Protein AF-0000000068387271 (afdb_homodimer)

Structure (mmCIF, N/CA/C/O backbone):
data_AF-0000000068387271-model_v1
#
loop_
_entity.id
_entity.type
_entity.pdbx_description
1 polymer 'DoxX family protein'
#
loop_
_atom_site.group_PDB
_atom_site.id
_atom_site.type_symbol
_atom_site.label_atom_id
_atom_site.label_alt_id
_atom_site.label_comp_id
_atom_site.label_asym_id
_atom_site.label_entity_id
_atom_site.label_seq_id
_atom_site.pdbx_PDB_ins_code
_atom_site.Cartn_x
_atom_site.Cartn_y
_atom_site.Cartn_z
_atom_site.occupancy
_atom_site.B_iso_or_equiv
_atom_site.auth_seq_id
_atom_site.auth_comp_id
_atom_site.auth_asym_id
_atom_site.auth_atom_id
_atom_site.pdbx_PDB_model_num
ATOM 1 N N . MET A 1 1 ? -33.594 8.258 11.758 1 43.66 1 MET A N 1
ATOM 2 C CA . MET A 1 1 ? -33 9.594 11.703 1 43.66 1 MET A CA 1
ATOM 3 C C . MET A 1 1 ? -31.891 9.742 12.734 1 43.66 1 MET A C 1
ATOM 5 O O . MET A 1 1 ? -32.156 9.711 13.938 1 43.66 1 MET A O 1
ATOM 9 N N . THR A 1 2 ? -30.719 9.156 12.422 1 53.44 2 THR A N 1
ATOM 10 C CA . THR A 1 2 ? -29.641 9.266 13.391 1 53.44 2 THR A CA 1
ATOM 11 C C . THR A 1 2 ? -29.469 10.703 13.859 1 53.44 2 THR A C 1
ATOM 13 O O . THR A 1 2 ? -29.562 11.641 13.062 1 53.44 2 THR A O 1
ATOM 16 N N . ASP A 1 3 ? -29.734 10.977 15.016 1 61.28 3 ASP A N 1
ATOM 17 C CA . ASP A 1 3 ? -29.609 12.258 15.695 1 61.28 3 ASP A CA 1
ATOM 18 C C . ASP A 1 3 ? -28.312 12.961 15.289 1 61.28 3 ASP A C 1
ATOM 20 O O . ASP A 1 3 ? -27.234 12.359 15.344 1 61.28 3 ASP A O 1
ATOM 24 N N . PRO A 1 4 ? -28.391 14.016 14.445 1 67.69 4 PRO A N 1
ATOM 25 C CA . PRO A 1 4 ? -27.219 14.781 14.039 1 67.69 4 PRO A CA 1
ATOM 26 C C . PRO A 1 4 ? -26.156 14.875 15.141 1 67.69 4 PRO A C 1
ATOM 28 O O . PRO A 1 4 ? -24.953 14.883 14.852 1 67.69 4 PRO A O 1
ATOM 31 N N . SER A 1 5 ? -26.656 14.883 16.375 1 75.19 5 SER A N 1
ATOM 32 C CA . SER A 1 5 ? -25.75 14.953 17.516 1 75.19 5 SER A CA 1
ATOM 33 C C . SER A 1 5 ? -24.906 13.688 17.625 1 75.19 5 SER A C 1
ATOM 35 O O . SER A 1 5 ? -23.734 13.758 17.984 1 75.19 5 SER A O 1
ATOM 37 N N . SER A 1 6 ? -25.547 12.648 17.281 1 76.88 6 SER A N 1
ATOM 38 C CA . SER A 1 6 ? -24.844 11.375 17.375 1 76.88 6 SER A CA 1
ATOM 39 C C . SER A 1 6 ? -23.75 11.273 16.328 1 76.88 6 SER A C 1
ATOM 41 O O . SER A 1 6 ? -22.672 10.734 16.594 1 76.88 6 SER A O 1
ATOM 43 N N . THR A 1 7 ? -24 11.844 15.164 1 73.88 7 THR A N 1
ATOM 44 C CA . THR A 1 7 ? -23.031 11.797 14.078 1 73.88 7 THR A CA 1
ATOM 45 C C . THR A 1 7 ? -21.812 12.656 14.414 1 73.88 7 THR A C 1
ATOM 47 O O . THR A 1 7 ? -20.672 12.273 14.133 1 73.88 7 THR A O 1
ATOM 50 N N . LEU A 1 8 ? -22.125 13.734 14.992 1 77.12 8 LEU A N 1
ATOM 51 C CA . LEU A 1 8 ? -21.047 14.633 15.383 1 77.12 8 LEU A CA 1
ATOM 52 C C . LEU A 1 8 ? -20.188 14.008 16.469 1 77.12 8 LEU A C 1
ATOM 54 O O . LEU A 1 8 ? -18.953 14.156 16.453 1 77.12 8 LEU A O 1
ATOM 58 N N . ARG A 1 9 ? -20.906 13.367 17.359 1 82.25 9 ARG A N 1
ATOM 59 C CA . ARG A 1 9 ? -20.156 12.703 18.438 1 82.25 9 ARG A CA 1
ATOM 60 C C . ARG A 1 9 ? -19.312 11.562 17.891 1 82.25 9 ARG A C 1
ATOM 62 O O . ARG A 1 9 ? -18.188 11.352 18.344 1 82.25 9 ARG A O 1
ATOM 69 N N . LEU A 1 10 ? -19.859 10.875 16.953 1 81.31 10 LEU A N 1
ATOM 70 C CA . LEU A 1 10 ? -19.141 9.766 16.344 1 81.31 10 LEU A CA 1
ATOM 71 C C . LEU A 1 10 ? -17.906 10.273 15.586 1 81.31 10 LEU A C 1
ATOM 73 O O . LEU A 1 10 ? -16.828 9.695 15.695 1 81.31 10 LEU A O 1
ATOM 77 N N . ARG A 1 11 ? -18.125 11.273 14.867 1 82.38 11 ARG A N 1
ATOM 78 C CA . ARG A 1 11 ? -17.016 11.867 14.133 1 82.38 11 ARG A CA 1
ATOM 79 C C . ARG A 1 11 ? -15.922 12.328 15.086 1 82.38 11 ARG A C 1
ATOM 81 O O . ARG A 1 11 ? -14.734 12.141 14.82 1 82.38 11 ARG A O 1
ATOM 88 N N . GLY A 1 12 ? -16.297 12.859 16.156 1 86.38 12 GLY A N 1
ATOM 89 C CA . GLY A 1 12 ? -15.344 13.312 17.156 1 86.38 12 GLY A CA 1
ATOM 90 C C . GLY A 1 12 ? -14.531 12.18 17.766 1 86.38 12 GLY A C 1
ATOM 91 O O . GLY A 1 12 ? -13.312 12.289 17.906 1 86.38 12 GLY A O 1
ATOM 92 N N . LEU A 1 13 ? -15.25 11.203 18.094 1 86.81 13 LEU A N 1
ATOM 93 C CA . LEU A 1 13 ? -14.586 10.039 18.672 1 86.81 13 LEU A CA 1
ATOM 94 C C . LEU A 1 13 ? -13.625 9.406 17.672 1 86.81 13 LEU A C 1
ATOM 96 O O . LEU A 1 13 ? -12.508 9.039 18.031 1 86.81 13 LEU A O 1
ATOM 100 N N . LEU A 1 14 ? -14.047 9.359 16.453 1 87.81 14 LEU A N 1
ATOM 101 C CA . LEU A 1 14 ? -13.203 8.766 15.422 1 87.81 14 LEU A CA 1
ATOM 102 C C . LEU A 1 14 ? -11.984 9.633 15.148 1 87.81 14 LEU A C 1
ATOM 104 O O . LEU A 1 14 ? -10.883 9.125 14.945 1 87.81 14 LEU A O 1
ATOM 108 N N . ALA A 1 15 ? -12.203 10.844 15.25 1 88.31 15 ALA A N 1
ATOM 109 C CA . ALA A 1 15 ? -11.094 11.773 15.047 1 88.31 15 ALA A CA 1
ATOM 110 C C . ALA A 1 15 ? -10.031 11.594 16.125 1 88.31 15 ALA A C 1
ATOM 112 O O . ALA A 1 15 ? -8.828 11.594 15.836 1 88.31 15 ALA A O 1
ATOM 113 N N . GLU A 1 16 ? -10.5 11.383 17.297 1 91.06 16 GLU A N 1
ATOM 114 C CA . GLU A 1 16 ? -9.586 11.203 18.422 1 91.06 16 GLU A CA 1
ATOM 115 C C . GLU A 1 16 ? -8.797 9.906 18.281 1 91.06 16 GLU A C 1
ATOM 117 O O . GLU A 1 16 ? -7.59 9.875 18.562 1 91.06 16 GLU A O 1
ATOM 122 N N . ILE A 1 17 ? -9.477 8.969 17.859 1 92.62 17 ILE A N 1
ATOM 123 C CA . ILE A 1 17 ? -8.852 7.652 17.75 1 92.62 17 ILE A CA 1
ATOM 124 C C . ILE A 1 17 ? -7.836 7.652 16.609 1 92.62 17 ILE A C 1
ATOM 126 O O . ILE A 1 17 ? -6.695 7.219 16.781 1 92.62 17 ILE A O 1
ATOM 130 N N . VAL A 1 18 ? -8.211 8.188 15.469 1 91.81 18 VAL A N 1
ATOM 131 C CA . VAL A 1 18 ? -7.363 8.109 14.289 1 91.81 18 VAL A CA 1
ATOM 132 C C . VAL A 1 18 ? -6.191 9.078 14.43 1 91.81 18 VAL A C 1
ATOM 134 O O . VAL A 1 18 ? -5.113 8.844 13.875 1 91.81 18 VAL A O 1
ATOM 137 N N . ALA A 1 19 ? -6.375 10.031 15.258 1 88.94 19 ALA A N 1
ATOM 138 C CA . ALA A 1 19 ? -5.336 11.039 15.406 1 88.94 19 ALA A CA 1
ATOM 139 C C . ALA A 1 19 ? -4.398 10.703 16.562 1 88.94 19 ALA A C 1
ATOM 141 O O . ALA A 1 19 ? -3.414 11.406 16.797 1 88.94 19 ALA A O 1
ATOM 142 N N . ALA A 1 20 ? -4.715 9.648 17.266 1 94 20 ALA A N 1
ATOM 143 C CA . ALA A 1 20 ? -3.895 9.258 18.406 1 94 20 ALA A CA 1
ATOM 144 C C . ALA A 1 20 ? -2.477 8.906 17.953 1 94 20 ALA A C 1
ATOM 146 O O . ALA A 1 20 ? -2.281 8.305 16.906 1 94 20 ALA A O 1
ATOM 147 N N . PRO A 1 21 ? -1.502 9.266 18.781 1 93.19 21 PRO A N 1
ATOM 148 C CA . PRO A 1 21 ? -0.11 8.953 18.453 1 93.19 21 PRO A CA 1
ATOM 149 C C . PRO A 1 21 ? 0.124 7.461 18.25 1 93.19 21 PRO A C 1
ATOM 151 O O . PRO A 1 21 ? 0.924 7.07 17.391 1 93.19 21 PRO A O 1
ATOM 154 N N . LEU A 1 22 ? -0.505 6.672 19.016 1 95.75 22 LEU A N 1
ATOM 155 C CA . LEU A 1 22 ? -0.365 5.227 18.859 1 95.75 22 LEU A CA 1
ATOM 156 C C . LEU A 1 22 ? -0.887 4.773 17.5 1 95.75 22 LEU A C 1
ATOM 158 O O . LEU A 1 22 ? -0.315 3.875 16.875 1 95.75 22 LEU A O 1
ATOM 162 N N . THR A 1 23 ? -1.981 5.379 17.062 1 96.69 23 THR A N 1
ATOM 163 C CA . THR A 1 23 ? -2.539 5.027 15.766 1 96.69 23 THR A CA 1
ATOM 164 C C . THR A 1 23 ? -1.563 5.383 14.648 1 96.69 23 THR A C 1
ATOM 166 O O . THR A 1 23 ? -1.386 4.605 13.703 1 96.69 23 THR A O 1
ATOM 169 N N . ARG A 1 24 ? -0.983 6.484 14.789 1 95.56 24 ARG A N 1
ATOM 170 C CA . ARG A 1 24 ? -0.002 6.902 13.797 1 95.56 24 ARG A CA 1
ATOM 171 C C . ARG A 1 24 ? 1.164 5.922 13.727 1 95.56 24 ARG A C 1
ATOM 173 O O . ARG A 1 24 ? 1.584 5.52 12.641 1 95.56 24 ARG A O 1
ATOM 180 N N . THR A 1 25 ? 1.664 5.535 14.883 1 97.19 25 THR A N 1
ATOM 181 C CA . THR A 1 25 ? 2.789 4.609 14.953 1 97.19 25 THR A CA 1
ATOM 182 C C . THR A 1 25 ? 2.41 3.256 14.352 1 97.19 25 THR A C 1
ATOM 184 O O . THR A 1 25 ? 3.18 2.674 13.586 1 97.19 25 THR A O 1
ATOM 187 N N . VAL A 1 26 ? 1.264 2.824 14.68 1 98.44 26 VAL A N 1
ATOM 188 C CA . VAL A 1 26 ? 0.794 1.536 14.18 1 98.44 26 VAL A CA 1
ATOM 189 C C . VAL A 1 26 ? 0.598 1.608 12.672 1 98.44 26 VAL A C 1
ATOM 191 O O . VAL A 1 26 ? 0.938 0.667 11.945 1 98.44 26 VAL A O 1
ATOM 194 N N . ALA A 1 27 ? 0.047 2.723 12.211 1 98.62 27 ALA A N 1
ATOM 195 C CA . ALA A 1 27 ? -0.171 2.9 10.781 1 98.62 27 ALA A CA 1
ATOM 196 C C . ALA A 1 27 ? 1.154 2.932 10.023 1 98.62 27 ALA A C 1
ATOM 198 O O . ALA A 1 27 ? 1.271 2.357 8.938 1 98.62 27 ALA A O 1
ATOM 199 N N . LEU A 1 28 ? 2.145 3.543 10.57 1 98.69 28 LEU A N 1
ATOM 200 C CA . LEU A 1 28 ? 3.461 3.6 9.938 1 98.69 28 LEU A CA 1
ATOM 201 C C . LEU A 1 28 ? 4.121 2.225 9.938 1 98.69 28 LEU A C 1
ATOM 203 O O . LEU A 1 28 ? 4.77 1.845 8.961 1 98.69 28 LEU A O 1
ATOM 207 N N . LEU A 1 29 ? 3.975 1.502 11.031 1 98.81 29 LEU A N 1
ATOM 208 C CA . LEU A 1 29 ? 4.5 0.142 11.086 1 98.81 29 LEU A CA 1
ATOM 209 C C . LEU A 1 29 ? 3.82 -0.746 10.047 1 98.81 29 LEU A C 1
ATOM 211 O O . LEU A 1 29 ? 4.477 -1.559 9.398 1 98.81 29 LEU A O 1
ATOM 215 N N . ALA A 1 30 ? 2.521 -0.599 9.992 1 98.81 30 ALA A N 1
ATOM 216 C CA . ALA A 1 30 ? 1.785 -1.341 8.977 1 98.81 30 ALA A CA 1
ATOM 217 C C . ALA A 1 30 ? 2.289 -0.999 7.574 1 98.81 30 ALA A C 1
ATOM 219 O O . ALA A 1 30 ? 2.555 -1.894 6.77 1 98.81 30 ALA A O 1
ATOM 220 N N . LEU A 1 31 ? 2.449 0.281 7.281 1 98.81 31 LEU A N 1
ATOM 221 C CA . LEU A 1 31 ? 2.902 0.746 5.977 1 98.81 31 LEU A CA 1
ATOM 222 C C . LEU A 1 31 ? 4.262 0.147 5.629 1 98.81 31 LEU A C 1
ATOM 224 O O . LEU A 1 31 ? 4.512 -0.207 4.473 1 98.81 31 LEU A O 1
ATOM 228 N N . CYS A 1 32 ? 5.133 -0.045 6.645 1 98.88 32 CYS A N 1
ATOM 229 C CA . CYS A 1 32 ? 6.492 -0.521 6.422 1 98.88 32 CYS A CA 1
ATOM 230 C C . CYS A 1 32 ? 6.57 -2.037 6.562 1 98.88 32 CYS A C 1
ATOM 232 O O . CYS A 1 32 ? 7.629 -2.631 6.352 1 98.88 32 CYS A O 1
ATOM 234 N N . SER A 1 33 ? 5.512 -2.676 6.941 1 98.75 33 SER A N 1
ATOM 235 C CA . SER A 1 33 ? 5.547 -4.086 7.312 1 98.75 33 SER A CA 1
ATOM 236 C C . SER A 1 33 ? 6.074 -4.945 6.172 1 98.75 33 SER A C 1
ATOM 238 O O . SER A 1 33 ? 6.848 -5.879 6.395 1 98.75 33 SER A O 1
ATOM 240 N N . ALA A 1 34 ? 5.691 -4.641 4.918 1 98.25 34 ALA A N 1
ATOM 241 C CA . ALA A 1 34 ? 6.176 -5.41 3.775 1 98.25 34 ALA A CA 1
ATOM 242 C C . ALA A 1 34 ? 7.68 -5.23 3.592 1 98.25 34 ALA A C 1
ATOM 244 O O . ALA A 1 34 ? 8.367 -6.141 3.127 1 98.25 34 ALA A O 1
ATOM 245 N N . TYR A 1 35 ? 8.172 -4.086 3.98 1 98.81 35 TYR A N 1
ATOM 246 C CA . TYR A 1 35 ? 9.578 -3.742 3.793 1 98.81 35 TYR A CA 1
ATOM 247 C C . TYR A 1 35 ? 10.414 -4.199 4.984 1 98.81 35 TYR A C 1
ATOM 249 O O . TYR A 1 35 ? 11.625 -3.965 5.027 1 98.81 35 TYR A O 1
ATOM 257 N N . ILE A 1 36 ? 9.781 -4.711 5.938 1 98.62 36 ILE A N 1
ATOM 258 C CA . ILE A 1 36 ? 10.445 -5.355 7.062 1 98.62 36 ILE A CA 1
ATOM 259 C C . ILE A 1 36 ? 10.367 -6.875 6.906 1 98.62 36 ILE A C 1
ATOM 261 O O . ILE A 1 36 ? 11.391 -7.562 6.957 1 98.62 36 ILE A O 1
ATOM 265 N N . GLN A 1 37 ? 9.188 -7.414 6.633 1 97.56 37 GLN A N 1
ATOM 266 C CA . GLN A 1 37 ? 8.977 -8.844 6.445 1 97.56 37 GLN A CA 1
ATOM 267 C C . GLN A 1 37 ? 9.758 -9.359 5.242 1 97.56 37 GLN A C 1
ATOM 269 O O . GLN A 1 37 ? 10.344 -10.445 5.293 1 97.56 37 GLN A O 1
ATOM 274 N N . GLY A 1 38 ? 9.797 -8.625 4.082 1 96.19 38 GLY A N 1
ATOM 275 C CA . GLY A 1 38 ? 10.5 -9.039 2.879 1 96.19 38 GLY A CA 1
ATOM 276 C C . GLY A 1 38 ? 11.977 -9.312 3.113 1 96.19 38 GLY A C 1
ATOM 277 O O . GLY A 1 38 ? 12.445 -10.43 2.881 1 96.19 38 GLY A O 1
ATOM 278 N N . PRO A 1 39 ? 12.625 -8.297 3.582 1 97.38 39 PRO A N 1
ATOM 279 C CA . PRO A 1 39 ? 14.047 -8.516 3.844 1 97.38 39 PRO A CA 1
ATOM 280 C C . PRO A 1 39 ? 14.297 -9.586 4.902 1 97.38 39 PRO A C 1
ATOM 282 O O . PRO A 1 39 ? 15.297 -10.297 4.844 1 97.38 39 PRO A O 1
ATOM 285 N N . LEU A 1 40 ? 13.484 -9.742 5.918 1 96.62 40 LEU A N 1
ATOM 286 C CA . LEU A 1 40 ? 13.648 -10.812 6.895 1 96.62 40 LEU A CA 1
ATOM 287 C C . LEU A 1 40 ? 13.531 -12.18 6.223 1 96.62 40 LEU A C 1
ATOM 289 O O . LEU A 1 40 ? 14.328 -13.078 6.5 1 96.62 40 LEU A O 1
ATOM 293 N N . THR A 1 41 ? 12.578 -12.344 5.371 1 95.56 41 THR A N 1
ATOM 294 C CA . THR A 1 41 ? 12.422 -13.578 4.621 1 95.56 41 THR A CA 1
ATOM 295 C C . THR A 1 41 ? 13.648 -13.852 3.76 1 95.56 41 THR A C 1
ATOM 297 O O . THR A 1 41 ? 14.094 -15 3.639 1 95.56 41 THR A O 1
ATOM 300 N N . LYS A 1 42 ? 14.18 -12.797 3.168 1 95.31 42 LYS A N 1
ATOM 301 C CA . LYS A 1 42 ? 15.367 -12.945 2.334 1 95.31 42 LYS A CA 1
ATOM 302 C C . LYS A 1 42 ? 16.578 -13.375 3.166 1 95.31 42 LYS A C 1
ATOM 304 O O . LYS A 1 42 ? 17.438 -14.109 2.684 1 95.31 42 LYS A O 1
ATOM 309 N N . ILE A 1 43 ? 16.641 -12.828 4.344 1 96.62 43 ILE A N 1
ATOM 310 C CA . ILE A 1 43 ? 17.734 -13.18 5.234 1 96.62 43 ILE A CA 1
ATOM 311 C C . ILE A 1 43 ? 17.641 -14.656 5.621 1 96.62 43 ILE A C 1
ATOM 313 O O . ILE A 1 43 ? 18.641 -15.375 5.598 1 96.62 43 ILE A O 1
ATOM 317 N N . PHE A 1 44 ? 16.453 -15.164 5.852 1 95.75 44 PHE A N 1
ATOM 318 C CA . PHE A 1 44 ? 16.25 -16.531 6.301 1 95.75 44 PHE A CA 1
ATOM 319 C C . PHE A 1 44 ? 16.312 -17.5 5.125 1 95.75 44 PHE A C 1
ATOM 321 O O . PHE A 1 44 ? 16.516 -18.703 5.312 1 95.75 44 PHE A O 1
ATOM 328 N N . ASP A 1 45 ? 16.141 -17.047 3.971 1 95.38 45 ASP A N 1
ATOM 329 C CA . ASP A 1 45 ? 16.281 -17.812 2.736 1 95.38 45 ASP A CA 1
ATOM 330 C C . ASP A 1 45 ? 17.109 -17.062 1.703 1 95.38 45 ASP A C 1
ATOM 332 O O . ASP A 1 45 ? 16.609 -16.703 0.633 1 95.38 45 ASP A O 1
ATOM 336 N N . PHE A 1 46 ? 18.391 -17.016 2.045 1 96.94 46 PHE A N 1
ATOM 337 C CA . PHE A 1 46 ? 19.281 -16.219 1.209 1 96.94 46 PHE A CA 1
ATOM 338 C C . PHE A 1 46 ? 19.438 -16.844 -0.17 1 96.94 46 PHE A C 1
ATOM 340 O O . PHE A 1 46 ? 19.516 -16.125 -1.177 1 96.94 46 PHE A O 1
ATOM 347 N N . PRO A 1 47 ? 19.469 -18.219 -0.318 1 96.5 47 PRO A N 1
ATOM 348 C CA . PRO A 1 47 ? 19.484 -18.812 -1.656 1 96.5 47 PRO A CA 1
ATOM 349 C C . PRO A 1 47 ? 18.266 -18.438 -2.49 1 96.5 47 PRO A C 1
ATOM 351 O O . PRO A 1 47 ? 18.375 -18.219 -3.699 1 96.5 47 PRO A O 1
ATOM 354 N N . GLY A 1 48 ? 17.125 -18.391 -1.85 1 94.69 48 GLY A N 1
ATOM 355 C CA . GLY A 1 48 ? 15.93 -17.938 -2.541 1 94.69 48 GLY A CA 1
ATOM 356 C C . GLY A 1 48 ? 16.031 -16.5 -3.018 1 94.69 48 GLY A C 1
ATOM 357 O O . GLY A 1 48 ? 15.57 -16.156 -4.109 1 94.69 48 GLY A O 1
ATOM 358 N N . ALA A 1 49 ? 16.656 -15.688 -2.139 1 95.38 49 ALA A N 1
ATOM 359 C CA . ALA A 1 49 ? 16.891 -14.297 -2.518 1 95.38 49 ALA A CA 1
ATOM 360 C C . ALA A 1 49 ? 17.797 -14.195 -3.734 1 95.38 49 ALA A C 1
ATOM 362 O O . ALA A 1 49 ? 17.547 -13.414 -4.648 1 95.38 49 ALA A O 1
ATOM 363 N N . ILE A 1 50 ? 18.797 -14.984 -3.736 1 96.81 50 ILE A N 1
ATOM 364 C CA . ILE A 1 50 ? 19.734 -15.016 -4.855 1 96.81 50 ILE A CA 1
ATOM 365 C C . ILE A 1 50 ? 19.016 -15.445 -6.125 1 96.81 50 ILE A C 1
ATOM 367 O O . ILE A 1 50 ? 19.203 -14.852 -7.188 1 96.81 50 ILE A O 1
ATOM 371 N N . ALA A 1 51 ? 18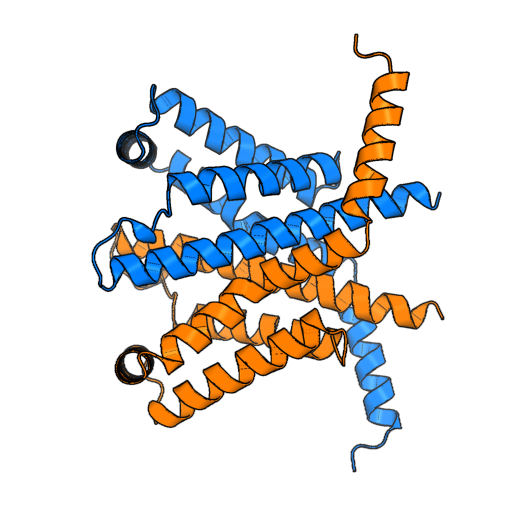.25 -16.469 -6.027 1 95.25 51 ALA A N 1
ATOM 372 C CA . ALA A 1 51 ? 17.5 -16.984 -7.164 1 95.25 51 ALA A CA 1
ATOM 373 C C . ALA A 1 51 ? 16.562 -15.906 -7.727 1 95.25 51 ALA A C 1
ATOM 375 O O . ALA A 1 51 ? 16.422 -15.781 -8.945 1 95.25 51 ALA A O 1
ATOM 376 N N . GLU A 1 52 ? 15.992 -15.219 -6.816 1 92.56 52 GLU A N 1
ATOM 377 C CA . GLU A 1 52 ? 15.102 -14.141 -7.23 1 92.56 52 GLU A CA 1
ATOM 378 C C . GLU A 1 52 ? 15.859 -13.055 -7.992 1 92.56 52 GLU A C 1
ATOM 380 O O . GLU A 1 52 ? 15.398 -12.578 -9.031 1 92.56 52 GLU A O 1
ATOM 385 N N . MET A 1 53 ? 17 -12.633 -7.52 1 96.31 53 MET A N 1
ATOM 386 C CA . MET A 1 53 ? 17.812 -11.633 -8.195 1 96.31 53 MET A CA 1
ATOM 387 C C . MET A 1 53 ? 18.234 -12.117 -9.586 1 96.31 53 MET A C 1
ATOM 389 O O . MET A 1 53 ? 18.172 -11.359 -10.555 1 96.31 53 MET A O 1
ATOM 393 N N . ASN A 1 54 ? 18.562 -13.375 -9.609 1 96.12 54 ASN A N 1
ATOM 394 C CA . ASN A 1 54 ? 18.938 -13.969 -10.891 1 96.12 54 ASN A CA 1
ATOM 395 C C . ASN A 1 54 ? 17.766 -13.969 -11.867 1 96.12 54 ASN A C 1
ATOM 397 O O . ASN A 1 54 ? 17.938 -13.703 -13.055 1 96.12 54 ASN A O 1
ATOM 401 N N . HIS A 1 55 ? 16.703 -14.258 -11.312 1 92.38 55 HIS A N 1
ATOM 402 C CA . HIS A 1 55 ? 15.492 -14.312 -12.117 1 92.38 55 HIS A CA 1
ATOM 403 C C . HIS A 1 55 ? 15.227 -12.984 -12.805 1 92.38 55 HIS A C 1
ATOM 405 O O . HIS A 1 55 ? 14.781 -12.945 -13.961 1 92.38 55 HIS A O 1
ATOM 411 N N . PHE A 1 56 ? 15.508 -11.852 -12.133 1 93.19 56 PHE A N 1
ATOM 412 C CA . PHE A 1 56 ? 15.242 -10.523 -12.664 1 93.19 56 PHE A CA 1
ATOM 413 C C . PHE A 1 56 ? 16.453 -9.992 -13.43 1 93.19 56 PHE A C 1
ATOM 415 O O . PHE A 1 56 ? 16.453 -8.836 -13.859 1 93.19 56 PHE A O 1
ATOM 422 N N . GLY A 1 57 ? 17.547 -10.688 -13.461 1 94.19 57 GLY A N 1
ATOM 423 C CA . GLY A 1 57 ? 18.719 -10.32 -14.234 1 94.19 57 GLY A CA 1
ATOM 424 C C . GLY A 1 57 ? 19.625 -9.352 -13.508 1 94.19 57 GLY A C 1
ATOM 425 O O . GLY A 1 57 ? 20.422 -8.641 -14.133 1 94.19 57 GLY A O 1
ATOM 426 N N . LEU A 1 58 ? 19.453 -9.297 -12.234 1 95 58 LEU A N 1
ATOM 427 C CA . LEU A 1 58 ? 20.297 -8.406 -11.438 1 95 58 LEU A CA 1
ATOM 428 C C . LEU A 1 58 ? 21.594 -9.102 -11.039 1 95 58 LEU A C 1
ATOM 430 O O . LEU A 1 58 ? 21.578 -10.086 -10.297 1 95 58 LEU A O 1
ATOM 434 N N . GLN A 1 59 ? 22.734 -8.562 -11.555 1 95.5 59 GLN A N 1
ATOM 435 C CA . GLN A 1 59 ? 24.031 -9.172 -11.289 1 95.5 59 GLN A CA 1
ATOM 436 C C . GLN A 1 59 ? 25.031 -8.133 -10.797 1 95.5 59 GLN A C 1
ATOM 438 O O . GLN A 1 59 ? 25.047 -7.004 -11.289 1 95.5 59 GLN A O 1
ATOM 443 N N . PRO A 1 60 ? 25.875 -8.586 -9.781 1 97.12 60 PRO A N 1
ATOM 444 C CA . PRO A 1 60 ? 25.938 -9.867 -9.078 1 97.12 60 PRO A CA 1
ATOM 445 C C . PRO A 1 60 ? 24.781 -10.055 -8.094 1 97.12 60 PRO A C 1
ATOM 447 O O . PRO A 1 60 ? 24.484 -9.156 -7.309 1 97.12 60 PRO A O 1
ATOM 450 N N . ALA A 1 61 ? 24.188 -11.156 -8.078 1 97.69 61 ALA A N 1
ATOM 451 C CA . ALA A 1 61 ? 22.938 -11.43 -7.379 1 97.69 61 ALA A CA 1
ATOM 452 C C . ALA A 1 61 ? 23.078 -11.211 -5.875 1 97.69 61 ALA A C 1
ATOM 454 O O . ALA A 1 61 ? 22.234 -10.578 -5.246 1 97.69 61 ALA A O 1
ATOM 455 N N . ALA A 1 62 ? 24.109 -11.664 -5.301 1 97.25 62 ALA A N 1
ATOM 456 C CA . ALA A 1 62 ? 24.312 -11.562 -3.857 1 97.25 62 ALA A CA 1
ATOM 457 C C . ALA A 1 62 ? 24.438 -10.102 -3.422 1 97.25 62 ALA A C 1
ATOM 459 O O . ALA A 1 62 ? 23.922 -9.719 -2.375 1 97.25 62 ALA A O 1
ATOM 460 N N . ALA A 1 63 ? 25.094 -9.359 -4.207 1 97.88 63 ALA A N 1
ATOM 461 C CA . ALA A 1 63 ? 25.281 -7.945 -3.879 1 97.88 63 ALA A CA 1
ATOM 462 C C . ALA A 1 63 ? 23.953 -7.195 -3.896 1 97.88 63 ALA A C 1
ATOM 464 O O . ALA A 1 63 ? 23.688 -6.375 -3.014 1 97.88 63 ALA A O 1
ATOM 465 N N . PHE A 1 64 ? 23.203 -7.457 -4.875 1 97.75 64 PHE A N 1
ATOM 466 C CA . PHE A 1 64 ? 21.906 -6.793 -4.969 1 97.75 64 PHE A CA 1
ATOM 467 C C . PHE A 1 64 ? 20.984 -7.23 -3.834 1 97.75 64 PHE A C 1
ATOM 469 O O . PHE A 1 64 ? 20.25 -6.418 -3.277 1 97.75 64 PHE A O 1
ATOM 476 N N . ALA A 1 65 ? 21 -8.492 -3.566 1 97.75 65 ALA A N 1
ATOM 477 C CA . ALA A 1 65 ? 20.172 -8.992 -2.469 1 97.75 65 ALA A CA 1
ATOM 478 C C . ALA A 1 65 ? 20.531 -8.305 -1.154 1 97.75 65 ALA A C 1
ATOM 480 O O . ALA A 1 65 ? 19.641 -7.852 -0.422 1 97.75 65 ALA A O 1
ATOM 481 N N . VAL A 1 66 ? 21.766 -8.203 -0.903 1 98.25 66 VAL A N 1
ATOM 482 C CA . VAL A 1 66 ? 22.234 -7.582 0.333 1 98.25 66 VAL A CA 1
ATOM 483 C C . VAL A 1 66 ? 21.859 -6.102 0.343 1 98.25 66 VAL A C 1
ATOM 485 O O . VAL A 1 66 ? 21.422 -5.574 1.368 1 98.25 66 VAL A O 1
ATOM 488 N N . PHE A 1 67 ? 22.062 -5.469 -0.769 1 98.12 67 PHE A N 1
ATOM 489 C CA . PHE A 1 67 ? 21.688 -4.059 -0.873 1 98.12 67 PHE A CA 1
ATOM 490 C C . PHE A 1 67 ? 20.219 -3.855 -0.554 1 98.12 67 PHE A C 1
ATOM 492 O O . PHE A 1 67 ? 19.859 -2.984 0.244 1 98.12 67 PHE A O 1
ATOM 499 N N . VAL A 1 68 ? 19.344 -4.637 -1.161 1 98.12 68 VAL A N 1
ATOM 500 C CA . VAL A 1 68 ? 17.891 -4.504 -0.983 1 98.12 68 VAL A CA 1
ATOM 501 C C . VAL A 1 68 ? 17.531 -4.719 0.484 1 98.12 68 VAL A C 1
ATOM 503 O O . VAL A 1 68 ? 16.75 -3.953 1.055 1 98.12 68 VAL A O 1
ATOM 506 N N . ILE A 1 69 ? 18.109 -5.719 1.078 1 98.56 69 ILE A N 1
ATOM 507 C CA . ILE A 1 69 ? 17.844 -6.051 2.475 1 98.56 69 ILE A CA 1
ATOM 508 C C . ILE A 1 69 ? 18.188 -4.859 3.363 1 98.56 69 ILE A C 1
ATOM 510 O O . ILE A 1 69 ? 17.359 -4.383 4.137 1 98.56 69 ILE A O 1
ATOM 514 N N . ILE A 1 70 ? 19.406 -4.332 3.221 1 98.69 70 ILE A N 1
ATOM 515 C CA . ILE A 1 70 ? 19.891 -3.236 4.059 1 98.69 70 ILE A CA 1
ATOM 516 C C . ILE A 1 70 ? 19.078 -1.979 3.787 1 98.69 70 ILE A C 1
ATOM 518 O O . ILE A 1 70 ? 18.688 -1.272 4.719 1 98.69 70 ILE A O 1
ATOM 522 N N . PHE A 1 71 ? 18.859 -1.732 2.541 1 98.69 71 PHE A N 1
ATOM 523 C CA . PHE A 1 71 ? 18.141 -0.53 2.135 1 98.69 71 PHE A CA 1
ATOM 524 C C . PHE A 1 71 ? 16.734 -0.509 2.73 1 98.69 71 PHE A C 1
ATOM 526 O O . PHE A 1 71 ? 16.328 0.484 3.338 1 98.69 71 PHE A O 1
ATOM 533 N N . GLU A 1 72 ? 16.016 -1.627 2.559 1 98.81 72 GLU A N 1
ATOM 534 C CA . GLU A 1 72 ? 14.625 -1.686 3.016 1 98.81 72 GLU A CA 1
ATOM 535 C C . GLU A 1 72 ? 14.539 -1.593 4.535 1 98.81 72 GLU A C 1
ATOM 537 O O . GLU A 1 72 ? 13.703 -0.861 5.074 1 98.81 72 GLU A O 1
ATOM 542 N N . LEU A 1 73 ? 15.344 -2.285 5.223 1 98.81 73 LEU A N 1
ATOM 543 C CA . LEU A 1 73 ? 15.312 -2.262 6.684 1 98.81 73 LEU A CA 1
ATOM 544 C C . LEU A 1 73 ? 15.703 -0.887 7.211 1 98.81 73 LEU A C 1
ATOM 546 O O . LEU A 1 73 ? 15.078 -0.372 8.141 1 98.81 73 LEU A O 1
ATOM 550 N N . THR A 1 74 ? 16.719 -0.282 6.598 1 98.81 74 THR A N 1
ATOM 551 C CA . THR A 1 74 ? 17.188 1.027 7.035 1 98.81 74 THR A CA 1
ATOM 552 C C . THR A 1 74 ? 16.141 2.096 6.773 1 98.81 74 THR A C 1
ATOM 554 O O . THR A 1 74 ? 15.812 2.889 7.66 1 98.81 74 THR A O 1
ATOM 557 N N . ALA A 1 75 ? 15.641 2.07 5.578 1 98.81 75 ALA A N 1
ATOM 558 C CA . ALA A 1 75 ? 14.641 3.07 5.227 1 98.81 75 ALA A CA 1
ATOM 559 C C . ALA A 1 75 ? 13.383 2.914 6.082 1 98.81 75 ALA A C 1
ATOM 561 O O . ALA A 1 75 ? 12.781 3.904 6.5 1 98.81 75 ALA A O 1
ATOM 562 N N . SER A 1 76 ? 12.969 1.663 6.324 1 98.88 76 SER A N 1
ATOM 563 C CA . SER A 1 76 ? 11.82 1.422 7.184 1 98.88 76 SER A CA 1
ATOM 564 C C . SER A 1 76 ? 12.07 1.935 8.602 1 98.88 76 SER A C 1
ATOM 566 O O . SER A 1 76 ? 11.18 2.516 9.219 1 98.88 76 SER A O 1
ATOM 568 N N . ALA A 1 77 ? 13.25 1.721 9.109 1 98.62 77 ALA A N 1
ATOM 569 C CA . ALA A 1 77 ? 13.609 2.225 10.43 1 98.62 77 ALA A CA 1
ATOM 570 C C . ALA A 1 77 ? 13.516 3.748 10.477 1 98.62 77 ALA A C 1
ATOM 572 O O . ALA A 1 77 ? 13.016 4.316 11.453 1 98.62 77 ALA A O 1
ATOM 573 N N . MET A 1 78 ? 14.016 4.41 9.461 1 98.75 78 MET A N 1
ATOM 574 C CA . MET A 1 78 ? 13.945 5.863 9.391 1 98.75 78 MET A CA 1
ATOM 575 C C . MET A 1 78 ? 12.5 6.34 9.43 1 98.75 78 MET A C 1
ATOM 577 O O . MET A 1 78 ? 12.164 7.266 10.172 1 98.75 78 MET A O 1
ATOM 581 N N . VAL A 1 79 ? 11.664 5.695 8.688 1 98.62 79 VAL A N 1
ATOM 582 C CA . VAL A 1 79 ? 10.266 6.094 8.578 1 98.62 79 VAL A CA 1
ATOM 583 C C . VAL A 1 79 ? 9.57 5.91 9.922 1 98.62 79 VAL A C 1
ATOM 585 O O . VAL A 1 79 ? 8.906 6.828 10.422 1 98.62 79 VAL A O 1
ATOM 588 N N . VAL A 1 80 ? 9.781 4.781 10.57 1 98.25 80 VAL A N 1
ATOM 589 C CA . VAL A 1 80 ? 9.047 4.43 11.781 1 98.25 80 VAL A CA 1
ATOM 590 C C . VAL A 1 80 ? 9.562 5.258 12.961 1 98.25 80 VAL A C 1
ATOM 592 O O . VAL A 1 80 ? 8.773 5.719 13.789 1 98.25 80 VAL A O 1
ATOM 595 N N . THR A 1 81 ? 10.828 5.516 13.031 1 97.44 81 THR A N 1
ATOM 596 C CA . THR A 1 81 ? 11.398 6.234 14.164 1 97.44 81 THR A CA 1
ATOM 597 C C . THR A 1 81 ? 11.219 7.742 14 1 97.44 81 THR A C 1
ATOM 599 O O . THR A 1 81 ? 11.281 8.492 14.977 1 97.44 81 THR A O 1
ATOM 602 N N . GLY A 1 82 ? 11.156 8.172 12.828 1 96.75 82 GLY A N 1
ATOM 603 C CA . GLY A 1 82 ? 11 9.594 12.57 1 96.75 82 GLY A CA 1
ATOM 604 C C . GLY A 1 82 ? 12.305 10.289 12.258 1 96.75 82 GLY A C 1
ATOM 605 O O . GLY A 1 82 ? 12.32 11.469 11.891 1 96.75 82 GLY A O 1
ATOM 606 N N . VAL A 1 83 ? 13.406 9.516 12.398 1 97 83 VAL A N 1
A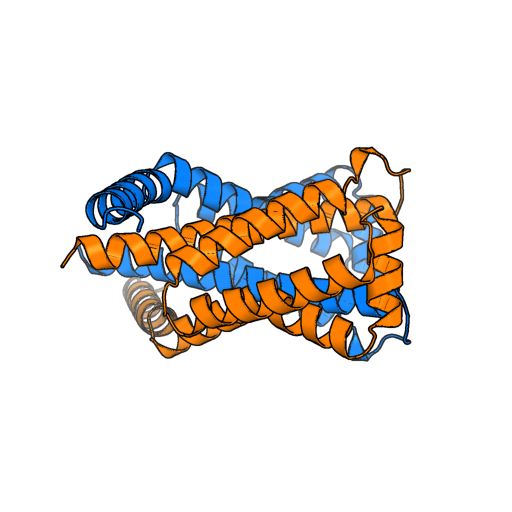TOM 607 C CA . VAL A 1 83 ? 14.711 10.078 12.055 1 97 83 VAL A CA 1
ATOM 608 C C . VAL A 1 83 ? 14.867 10.125 10.539 1 97 83 VAL A C 1
ATOM 610 O O . VAL A 1 83 ? 14.914 9.086 9.875 1 97 83 VAL A O 1
ATOM 613 N N . LEU A 1 84 ? 14.953 11.375 9.953 1 96.75 84 LEU A N 1
ATOM 614 C CA . LEU A 1 84 ? 15.023 11.57 8.508 1 96.75 84 LEU A CA 1
ATOM 615 C C . LEU A 1 84 ? 13.883 10.836 7.805 1 96.75 84 LEU A C 1
ATOM 617 O O . LEU A 1 84 ? 14.109 10.133 6.812 1 96.75 84 LEU A O 1
ATOM 621 N N . ARG A 1 85 ? 12.734 10.93 8.383 1 97.44 85 ARG A N 1
ATOM 622 C CA . ARG A 1 85 ? 11.562 10.203 7.918 1 97.44 85 ARG A CA 1
ATOM 623 C C . ARG A 1 85 ? 11.273 10.508 6.453 1 97.44 85 ARG A C 1
ATOM 625 O O . ARG A 1 85 ? 11 9.602 5.664 1 97.44 85 ARG A O 1
ATOM 632 N N . TRP A 1 86 ? 11.367 11.758 6.137 1 96.62 86 TRP A N 1
ATOM 633 C CA . TRP A 1 86 ? 11.023 12.125 4.77 1 96.62 86 TRP A CA 1
ATOM 634 C C . TRP A 1 86 ? 12.008 11.516 3.779 1 96.62 86 TRP A C 1
ATOM 636 O O . TRP A 1 86 ? 11.625 11.117 2.676 1 96.62 86 TRP A O 1
ATOM 646 N N . VAL A 1 87 ? 13.258 11.336 4.09 1 97.5 87 VAL A N 1
ATOM 647 C CA . VAL A 1 87 ? 14.266 10.727 3.229 1 97.5 87 VAL A CA 1
ATOM 648 C C . VAL A 1 87 ? 13.961 9.242 3.049 1 97.5 87 VAL A C 1
ATOM 650 O O . VAL A 1 87 ? 13.969 8.734 1.927 1 97.5 87 VAL A O 1
ATOM 653 N N . GLY A 1 88 ? 13.695 8.555 4.215 1 98.62 88 GLY A N 1
ATOM 654 C CA . GLY A 1 88 ? 13.336 7.148 4.152 1 98.62 88 GLY A CA 1
ATOM 655 C C . GLY A 1 88 ? 12.086 6.887 3.336 1 98.62 88 GLY A C 1
ATOM 656 O O . GLY A 1 88 ? 12.039 5.941 2.545 1 98.62 88 GLY A O 1
ATOM 657 N N . ALA A 1 89 ? 11.133 7.727 3.52 1 98.75 89 ALA A N 1
ATOM 658 C CA . ALA A 1 89 ? 9.859 7.566 2.82 1 98.75 89 ALA A CA 1
ATOM 659 C C . ALA A 1 89 ? 10.031 7.738 1.314 1 98.75 89 ALA A C 1
ATOM 661 O O . ALA A 1 89 ? 9.547 6.922 0.529 1 98.75 89 ALA A O 1
ATOM 662 N N . LEU A 1 90 ? 10.734 8.75 0.882 1 98.44 90 LEU A N 1
ATOM 663 C CA . LEU A 1 90 ? 10.945 8.969 -0.544 1 98.44 90 LEU A CA 1
ATOM 664 C C . LEU A 1 90 ? 11.844 7.887 -1.134 1 98.44 90 LEU A C 1
ATOM 666 O O . LEU A 1 90 ? 11.664 7.488 -2.287 1 98.44 90 LEU A O 1
ATOM 670 N N . ALA A 1 91 ? 12.797 7.488 -0.347 1 98.75 91 ALA A N 1
ATOM 671 C CA . ALA A 1 91 ? 13.664 6.402 -0.796 1 98.75 91 ALA A CA 1
ATOM 672 C C . ALA A 1 91 ? 12.859 5.125 -1.03 1 98.75 91 ALA A C 1
ATOM 674 O O . ALA A 1 91 ? 13.023 4.465 -2.061 1 98.75 91 ALA A O 1
ATOM 675 N N . LEU A 1 92 ? 12.008 4.777 -0.11 1 98.88 92 LEU A N 1
ATOM 676 C CA . LEU A 1 92 ? 11.172 3.592 -0.264 1 98.88 92 LEU A CA 1
ATOM 677 C C . LEU A 1 92 ? 10.203 3.756 -1.434 1 98.88 92 LEU A C 1
ATOM 679 O O . LEU A 1 92 ? 9.938 2.799 -2.166 1 98.88 92 LEU A O 1
ATOM 683 N N . SER A 1 93 ? 9.664 4.938 -1.535 1 98.88 93 SER A N 1
ATOM 684 C CA . SER A 1 93 ? 8.773 5.207 -2.66 1 98.88 93 SER A CA 1
ATOM 685 C C . SER A 1 93 ? 9.477 4.961 -3.992 1 98.88 93 SER A C 1
ATOM 687 O O . SER A 1 93 ? 8.977 4.211 -4.836 1 98.88 93 SER A O 1
ATOM 689 N N . GLY A 1 94 ? 10.648 5.602 -4.18 1 98.69 94 GLY A N 1
ATOM 690 C CA . GLY A 1 94 ? 11.414 5.438 -5.402 1 98.69 94 GLY A CA 1
ATOM 691 C C . GLY A 1 94 ? 11.844 4.004 -5.652 1 98.69 94 GLY A C 1
ATOM 692 O O . GLY A 1 94 ? 11.742 3.504 -6.773 1 98.69 94 GLY A O 1
ATOM 693 N N . PHE A 1 95 ? 12.297 3.373 -4.605 1 98.69 95 PHE A N 1
ATOM 694 C CA . PHE A 1 95 ? 12.711 1.979 -4.699 1 98.69 95 PHE A CA 1
ATOM 695 C C . PHE A 1 95 ? 11.555 1.094 -5.141 1 98.69 95 PHE A C 1
ATOM 697 O O . PHE A 1 95 ? 11.719 0.228 -6.004 1 98.69 95 PHE A O 1
ATOM 704 N N . THR A 1 96 ? 10.391 1.268 -4.488 1 98.62 96 THR A N 1
ATOM 705 C CA . THR A 1 96 ? 9.211 0.471 -4.801 1 98.62 96 THR A CA 1
ATOM 706 C C . THR A 1 96 ? 8.82 0.638 -6.266 1 98.62 96 THR A C 1
ATOM 708 O O . THR A 1 96 ? 8.539 -0.346 -6.953 1 98.62 96 THR A O 1
ATOM 711 N N . LEU A 1 97 ? 8.828 1.833 -6.766 1 98.44 97 LEU A N 1
ATOM 712 C CA . LEU A 1 97 ? 8.477 2.082 -8.164 1 98.44 97 LEU A CA 1
ATOM 713 C C . LEU A 1 97 ? 9.484 1.423 -9.102 1 98.44 97 LEU A C 1
ATOM 715 O O . LEU A 1 97 ? 9.102 0.756 -10.062 1 98.44 97 LEU A O 1
ATOM 719 N N . LEU A 1 98 ? 10.758 1.6 -8.797 1 97.81 98 LEU A N 1
ATOM 720 C CA . LEU A 1 98 ? 11.805 1.02 -9.633 1 97.81 98 LEU A CA 1
ATOM 721 C C . LEU A 1 98 ? 11.695 -0.501 -9.656 1 97.81 98 LEU A C 1
ATOM 723 O O . LEU A 1 98 ? 11.719 -1.111 -10.727 1 97.81 98 LEU A O 1
ATOM 727 N N . ALA A 1 99 ? 11.586 -1.113 -8.477 1 97.06 99 ALA A N 1
ATOM 728 C CA . ALA A 1 99 ? 11.469 -2.564 -8.375 1 97.06 99 ALA A CA 1
ATOM 729 C C . ALA A 1 99 ? 10.227 -3.068 -9.102 1 97.06 99 ALA A C 1
ATOM 731 O O . ALA A 1 99 ? 10.242 -4.152 -9.688 1 97.06 99 ALA A O 1
ATOM 732 N N . THR A 1 100 ? 9.141 -2.334 -9 1 97.56 100 THR A N 1
ATOM 733 C CA . THR A 1 100 ? 7.887 -2.705 -9.641 1 97.56 100 THR A CA 1
ATOM 734 C C . THR A 1 100 ? 8.055 -2.787 -11.156 1 97.56 100 THR A C 1
ATOM 736 O O . THR A 1 100 ? 7.629 -3.762 -11.781 1 97.56 100 THR A O 1
ATOM 739 N N . PHE A 1 101 ? 8.711 -1.858 -11.773 1 97.19 101 PHE A N 1
ATOM 740 C CA . PHE A 1 101 ? 8.875 -1.836 -13.227 1 97.19 101 PHE A CA 1
ATOM 741 C C . PHE A 1 101 ? 9.875 -2.896 -13.672 1 97.19 101 PHE A C 1
ATOM 743 O O . PHE A 1 101 ? 9.898 -3.281 -14.844 1 97.19 101 PHE A O 1
ATOM 750 N N . ILE A 1 102 ? 10.672 -3.416 -12.75 1 94.94 102 ILE A N 1
ATOM 751 C CA . ILE A 1 102 ? 11.625 -4.477 -13.062 1 94.94 102 ILE A CA 1
ATOM 752 C C . ILE A 1 102 ? 10.961 -5.84 -12.875 1 94.94 102 ILE A C 1
ATOM 754 O O . ILE A 1 102 ? 11.078 -6.715 -13.734 1 94.94 102 ILE A O 1
ATOM 758 N N . ALA A 1 103 ? 10.219 -5.906 -11.805 1 93.56 103 ALA A N 1
ATOM 759 C CA . ALA A 1 103 ? 9.797 -7.234 -11.367 1 93.56 103 ALA A CA 1
ATOM 760 C C . ALA A 1 103 ? 8.367 -7.523 -11.805 1 93.56 103 ALA A C 1
ATOM 762 O O . ALA A 1 103 ? 7.945 -8.68 -11.852 1 93.56 103 ALA A O 1
ATOM 763 N N . LEU A 1 104 ? 7.547 -6.477 -12.07 1 95.19 104 LEU A N 1
ATOM 764 C CA . LEU A 1 104 ? 6.121 -6.684 -12.289 1 95.19 104 LEU A CA 1
ATOM 765 C C . LEU A 1 104 ? 5.695 -6.168 -13.656 1 95.19 104 LEU A C 1
ATOM 767 O O . LEU A 1 104 ? 4.73 -5.41 -13.773 1 95.19 104 LEU A O 1
ATOM 771 N N . ARG A 1 105 ? 6.367 -6.668 -14.609 1 94.31 105 ARG A N 1
ATOM 772 C CA . ARG A 1 105 ? 6.043 -6.297 -15.984 1 94.31 105 ARG A CA 1
ATOM 773 C C . ARG A 1 105 ? 4.926 -7.176 -16.531 1 94.31 105 ARG A C 1
ATOM 775 O O . ARG A 1 105 ? 5.145 -7.941 -17.484 1 94.31 105 ARG A O 1
ATOM 782 N N . PHE A 1 106 ? 3.787 -6.98 -16.047 1 94.38 106 PHE A N 1
ATOM 783 C CA . PHE A 1 106 ? 2.65 -7.844 -16.344 1 94.38 106 PHE A CA 1
ATOM 784 C C . PHE A 1 106 ? 2.289 -7.766 -17.828 1 94.38 106 PHE A C 1
ATOM 786 O O . PHE A 1 106 ? 1.756 -8.727 -18.391 1 94.38 106 PHE A O 1
ATOM 793 N N . TRP A 1 107 ? 2.605 -6.668 -18.578 1 94.38 107 TRP A N 1
ATOM 794 C CA . TRP A 1 107 ? 2.262 -6.496 -19.984 1 94.38 107 TRP A CA 1
ATOM 795 C C . TRP A 1 107 ? 3.094 -7.418 -20.859 1 94.38 107 TRP A C 1
ATOM 797 O O . TRP A 1 107 ? 2.783 -7.609 -22.047 1 94.38 107 TRP A O 1
ATOM 807 N N . GLU A 1 108 ? 4.078 -8.047 -20.328 1 94.56 108 GLU A N 1
ATOM 808 C CA . GLU A 1 108 ? 4.914 -8.984 -21.078 1 94.56 108 GLU A CA 1
ATOM 809 C C . GLU A 1 108 ? 4.555 -10.43 -20.766 1 94.56 108 GLU A C 1
ATOM 811 O O . GLU A 1 108 ? 5.137 -11.359 -21.312 1 94.56 108 GLU A O 1
ATOM 816 N N . MET A 1 109 ? 3.582 -10.609 -19.938 1 94.12 109 MET A N 1
ATOM 817 C CA . MET A 1 109 ? 3.207 -11.953 -19.5 1 94.12 109 MET A CA 1
ATOM 818 C C . MET A 1 109 ? 2.016 -12.469 -20.312 1 94.12 109 MET A C 1
ATOM 820 O O . MET A 1 109 ? 1.173 -11.688 -20.75 1 94.12 109 MET A O 1
ATOM 824 N N . ALA A 1 110 ? 1.94 -13.789 -20.453 1 93.56 110 ALA A N 1
ATOM 825 C CA . ALA A 1 110 ? 0.782 -14.422 -21.078 1 93.56 110 ALA A CA 1
ATOM 826 C C . ALA A 1 110 ? -0.455 -14.305 -20.203 1 93.56 110 ALA A C 1
ATOM 828 O O . ALA A 1 110 ? -0.344 -14.234 -18.969 1 93.56 110 ALA A O 1
ATOM 829 N N . PRO A 1 111 ? -1.571 -14.258 -20.828 1 90.31 111 PRO A N 1
ATOM 830 C CA . PRO A 1 111 ? -2.791 -14.203 -20.016 1 90.31 111 PRO A CA 1
ATOM 831 C C . PRO A 1 111 ? -2.91 -15.375 -19.047 1 90.31 111 PRO A C 1
ATOM 833 O O . PRO A 1 111 ? -2.453 -16.484 -19.359 1 90.31 111 PRO A O 1
ATOM 836 N N . GLY A 1 112 ? -3.467 -15.102 -17.906 1 87.94 112 GLY A N 1
ATOM 837 C CA . GLY A 1 112 ? -3.637 -16.141 -16.906 1 87.94 112 GLY A CA 1
ATOM 838 C C . GLY A 1 112 ? -3.557 -15.625 -15.492 1 87.94 112 GLY A C 1
ATOM 839 O O . GLY A 1 112 ? -3.566 -14.414 -15.266 1 87.94 112 GLY A O 1
ATOM 840 N N . MET A 1 113 ? -3.484 -16.5 -14.594 1 86.12 113 MET A N 1
ATOM 841 C CA . MET A 1 113 ? -3.531 -16.172 -13.172 1 86.12 113 MET A CA 1
ATOM 842 C C . MET A 1 113 ? -2.271 -15.414 -12.75 1 86.12 113 MET A C 1
ATOM 844 O O . MET A 1 113 ? -2.338 -14.492 -11.938 1 86.12 113 MET A O 1
ATOM 848 N N . ASP A 1 114 ? -1.181 -15.828 -13.344 1 91.38 114 ASP A N 1
ATOM 849 C CA . ASP A 1 114 ? 0.076 -15.172 -12.984 1 91.38 114 ASP A CA 1
ATOM 850 C C . ASP A 1 114 ? 0.059 -13.695 -13.383 1 91.38 114 ASP A C 1
ATOM 852 O O . ASP A 1 114 ? 0.531 -12.844 -12.625 1 91.38 114 ASP A O 1
ATOM 856 N N . ARG A 1 115 ? -0.397 -13.414 -14.594 1 93.5 115 ARG A N 1
ATOM 857 C CA . ARG A 1 115 ? -0.476 -12.031 -15.055 1 93.5 115 ARG A CA 1
ATOM 858 C C . ARG A 1 115 ? -1.422 -11.219 -14.18 1 93.5 115 ARG A C 1
ATOM 860 O O . ARG A 1 115 ? -1.139 -10.062 -13.859 1 93.5 115 ARG A O 1
ATOM 867 N N . MET A 1 116 ? -2.51 -11.828 -13.797 1 91.5 116 MET A N 1
ATOM 868 C CA . MET A 1 116 ? -3.471 -11.148 -12.93 1 91.5 116 MET A CA 1
ATOM 869 C C . MET A 1 116 ? -2.84 -10.797 -11.586 1 91.5 116 MET A C 1
ATOM 871 O O . MET A 1 116 ? -3.002 -9.68 -11.094 1 91.5 116 MET A O 1
ATOM 875 N N . MET A 1 117 ? -2.17 -11.742 -11.078 1 91.88 117 MET A N 1
ATOM 876 C CA . MET A 1 117 ? -1.511 -11.523 -9.789 1 91.88 117 MET A CA 1
ATOM 877 C C . MET A 1 117 ? -0.448 -10.438 -9.906 1 91.88 117 MET A C 1
ATOM 879 O O . MET A 1 117 ? -0.323 -9.586 -9.016 1 91.88 117 MET A O 1
ATOM 883 N N . ALA A 1 118 ? 0.286 -10.5 -10.977 1 94.94 118 ALA A N 1
ATOM 884 C CA . ALA A 1 118 ? 1.318 -9.492 -11.211 1 94.94 118 ALA A CA 1
ATOM 885 C C . ALA A 1 118 ? 0.704 -8.109 -11.391 1 94.94 118 ALA A C 1
ATOM 887 O O . ALA A 1 118 ? 1.254 -7.109 -10.914 1 94.94 118 ALA A O 1
ATOM 888 N N . THR A 1 119 ? -0.364 -8.047 -12.117 1 96.19 119 THR A N 1
ATOM 889 C CA . THR A 1 119 ? -1.054 -6.781 -12.32 1 96.19 119 THR A CA 1
ATOM 890 C C . THR A 1 119 ? -1.523 -6.199 -10.992 1 96.19 119 THR A C 1
ATOM 892 O O . THR A 1 119 ? -1.312 -5.016 -10.711 1 96.19 119 THR A O 1
ATOM 895 N N . ASN A 1 120 ? -2.145 -6.992 -10.188 1 95.69 120 ASN A N 1
ATOM 896 C CA . ASN A 1 120 ? -2.602 -6.551 -8.875 1 95.69 120 ASN A CA 1
ATOM 897 C C . ASN A 1 120 ? -1.448 -6.027 -8.023 1 95.69 120 ASN A C 1
ATOM 899 O O . ASN A 1 120 ? -1.552 -4.957 -7.422 1 95.69 120 ASN A O 1
ATOM 903 N N . ALA A 1 121 ? -0.4 -6.797 -7.996 1 97.12 121 ALA A N 1
ATOM 904 C CA . ALA A 1 121 ? 0.769 -6.395 -7.219 1 97.12 121 ALA A CA 1
ATOM 905 C C . ALA A 1 121 ? 1.332 -5.066 -7.727 1 97.12 121 ALA A C 1
ATOM 907 O O . ALA A 1 121 ? 1.781 -4.234 -6.934 1 97.12 121 ALA A O 1
ATOM 908 N N . PHE A 1 122 ? 1.358 -4.922 -9.086 1 98.19 122 PHE A N 1
ATOM 909 C CA . PHE A 1 122 ? 1.845 -3.686 -9.688 1 98.19 122 PHE A CA 1
ATOM 910 C C . PHE A 1 122 ? 1.103 -2.482 -9.117 1 98.19 122 PHE A C 1
ATOM 912 O O . PHE A 1 122 ? 1.726 -1.525 -8.656 1 98.19 122 PHE A O 1
ATOM 919 N N . PHE A 1 123 ? -0.126 -2.527 -9.07 1 98.38 123 PHE A N 1
ATOM 920 C CA . PHE A 1 123 ? -0.932 -1.394 -8.633 1 98.38 123 PHE A CA 1
ATOM 921 C C . PHE A 1 123 ? -0.89 -1.255 -7.117 1 98.38 123 PHE A C 1
ATOM 923 O O . PHE A 1 123 ? -0.963 -0.144 -6.586 1 98.38 123 PHE A O 1
ATOM 930 N N . GLU A 1 124 ? -0.789 -2.355 -6.395 1 98.38 124 GLU A N 1
ATOM 931 C CA . GLU A 1 124 ? -0.571 -2.275 -4.953 1 98.38 124 GLU A CA 1
ATOM 932 C C . GLU A 1 124 ? 0.729 -1.545 -4.633 1 98.38 124 GLU A C 1
ATOM 934 O O . GLU A 1 124 ? 0.775 -0.722 -3.715 1 98.38 124 GLU A O 1
ATOM 939 N N . HIS A 1 125 ? 1.756 -1.845 -5.43 1 98.75 125 HIS A N 1
ATOM 940 C CA . HIS A 1 125 ? 3.029 -1.162 -5.23 1 98.75 125 HIS A CA 1
ATOM 941 C C . HIS A 1 125 ? 2.908 0.329 -5.531 1 98.75 125 HIS A C 1
ATOM 943 O O . HIS A 1 125 ? 3.496 1.155 -4.828 1 98.75 125 HIS A O 1
ATOM 949 N N . LEU A 1 126 ? 2.176 0.624 -6.574 1 98.69 126 LEU A N 1
ATOM 950 C CA . LEU A 1 126 ? 1.904 2.033 -6.84 1 98.69 126 LEU A CA 1
ATOM 951 C C . LEU A 1 126 ? 1.25 2.697 -5.633 1 98.69 126 LEU A C 1
ATOM 953 O O . LEU A 1 126 ? 1.579 3.836 -5.293 1 98.69 126 LEU A O 1
ATOM 957 N N . GLY A 1 127 ? 0.315 1.986 -5.094 1 98.88 127 GLY A N 1
ATOM 958 C CA . GLY A 1 127 ? -0.357 2.492 -3.906 1 98.88 127 GLY A CA 1
ATOM 959 C C . GLY A 1 127 ? 0.587 2.734 -2.744 1 98.88 127 GLY A C 1
ATOM 960 O O . GLY A 1 127 ? 0.547 3.793 -2.115 1 98.88 127 GLY A O 1
ATOM 961 N N . LEU A 1 128 ? 1.42 1.775 -2.484 1 98.88 128 LEU A N 1
ATOM 962 C CA . LEU A 1 128 ? 2.391 1.922 -1.404 1 98.88 128 LEU A CA 1
ATOM 963 C C . LEU A 1 128 ? 3.324 3.098 -1.668 1 98.88 128 LEU A C 1
ATOM 965 O O . LEU A 1 128 ? 3.615 3.881 -0.761 1 98.88 128 LEU A O 1
ATOM 969 N N . ALA A 1 129 ? 3.799 3.217 -2.906 1 98.81 129 ALA A N 1
ATOM 970 C CA . ALA A 1 129 ? 4.672 4.328 -3.268 1 98.81 129 ALA A CA 1
ATOM 971 C C . ALA A 1 129 ? 3.99 5.668 -3.006 1 98.81 129 ALA A C 1
ATOM 973 O O . ALA A 1 129 ? 4.602 6.586 -2.453 1 98.81 129 ALA A O 1
ATOM 974 N N . GLY A 1 130 ? 2.771 5.766 -3.436 1 98.75 130 GLY A N 1
ATOM 975 C CA . GLY A 1 130 ? 2.02 6.984 -3.172 1 98.75 130 GLY A CA 1
ATOM 976 C C . GLY A 1 130 ? 1.874 7.285 -1.692 1 98.75 130 GLY A C 1
ATOM 977 O O . GLY A 1 130 ? 1.95 8.445 -1.28 1 98.75 130 GLY A O 1
ATOM 978 N N . ALA A 1 131 ? 1.636 6.266 -0.938 1 98.81 131 ALA A N 1
ATOM 979 C CA . ALA A 1 131 ? 1.496 6.434 0.506 1 98.81 131 ALA A CA 1
ATOM 980 C C . ALA A 1 131 ? 2.775 6.996 1.118 1 98.81 131 ALA A C 1
ATOM 982 O O . ALA A 1 131 ? 2.725 7.859 1.999 1 98.81 131 ALA A O 1
ATOM 983 N N . PHE A 1 132 ? 3.908 6.527 0.685 1 98.81 132 PHE A N 1
ATOM 984 C CA . PHE A 1 132 ? 5.176 7.023 1.207 1 98.81 132 PHE A CA 1
ATOM 985 C C . PHE A 1 132 ? 5.383 8.484 0.828 1 98.81 132 PHE A C 1
ATOM 987 O O . PHE A 1 132 ? 5.969 9.25 1.591 1 98.81 132 PHE A O 1
ATOM 994 N N . VAL A 1 133 ? 4.949 8.891 -0.325 1 98.62 133 VAL A N 1
ATOM 995 C CA . VAL A 1 133 ? 5.016 10.297 -0.707 1 98.62 133 VAL A CA 1
ATOM 996 C C . VAL A 1 133 ? 4.172 11.133 0.252 1 98.62 133 VAL A C 1
ATOM 998 O O . VAL A 1 133 ? 4.586 12.219 0.67 1 98.62 133 VAL A O 1
ATOM 1001 N N . ILE A 1 134 ? 3.018 10.641 0.596 1 97.94 134 ILE A N 1
ATOM 1002 C CA . ILE A 1 134 ? 2.143 11.336 1.533 1 97.94 134 ILE A CA 1
ATOM 1003 C C . ILE A 1 134 ? 2.84 11.477 2.883 1 97.94 134 ILE A C 1
ATOM 1005 O O . ILE A 1 134 ? 2.822 12.555 3.49 1 97.94 134 ILE A O 1
ATOM 1009 N N . VAL A 1 135 ? 3.463 10.422 3.303 1 98 135 VAL A N 1
ATOM 1010 C CA . VAL A 1 135 ? 4.176 10.445 4.578 1 98 135 VAL A CA 1
ATOM 1011 C C . VAL A 1 135 ? 5.309 11.469 4.512 1 98 135 VAL A C 1
ATOM 1013 O O . VAL A 1 135 ? 5.52 12.227 5.457 1 98 135 VAL A O 1
ATOM 1016 N N . ALA A 1 136 ? 6.043 11.445 3.408 1 97.75 136 ALA A N 1
ATOM 1017 C CA . ALA A 1 136 ? 7.129 12.406 3.242 1 97.75 136 ALA A CA 1
ATOM 1018 C C . ALA A 1 136 ? 6.605 13.836 3.293 1 97.75 136 ALA A C 1
ATOM 1020 O O . ALA A 1 136 ? 7.223 14.711 3.906 1 97.75 136 ALA A O 1
ATOM 1021 N N . ALA A 1 137 ? 5.527 14.07 2.631 1 96.19 137 ALA A N 1
ATOM 1022 C CA . ALA A 1 137 ? 4.934 15.406 2.592 1 96.19 137 ALA A CA 1
ATOM 1023 C C . ALA A 1 137 ? 4.555 15.883 3.99 1 96.19 137 ALA A C 1
ATOM 1025 O O . ALA A 1 137 ? 4.812 17.031 4.355 1 96.19 137 ALA A O 1
ATOM 1026 N N . ILE A 1 138 ? 3.926 15 4.734 1 94.5 138 ILE A N 1
ATOM 1027 C CA . ILE A 1 138 ? 3.547 15.328 6.102 1 94.5 138 ILE A CA 1
ATOM 1028 C C . ILE A 1 138 ? 4.785 15.727 6.902 1 94.5 138 ILE A C 1
ATOM 1030 O O . ILE A 1 138 ? 4.789 16.75 7.594 1 94.5 138 ILE A O 1
ATOM 1034 N N . ASP A 1 139 ? 5.766 14.93 6.785 1 94.12 139 ASP A N 1
ATOM 1035 C CA . ASP A 1 139 ? 6.977 15.148 7.566 1 94.12 139 ASP A CA 1
ATOM 1036 C C . ASP A 1 139 ? 7.652 16.469 7.184 1 94.12 139 ASP A C 1
ATOM 1038 O O . ASP A 1 139 ? 8.109 17.203 8.055 1 94.12 139 ASP A O 1
ATOM 1042 N N . LEU A 1 140 ? 7.738 16.734 5.922 1 92.25 140 LEU A N 1
ATOM 1043 C CA . LEU A 1 140 ? 8.422 17.922 5.414 1 92.25 140 LEU A CA 1
ATOM 1044 C C . LEU A 1 140 ? 7.629 19.188 5.734 1 92.25 140 LEU A C 1
ATOM 1046 O O . LEU A 1 140 ? 8.203 20.266 5.895 1 92.25 140 LEU A O 1
ATOM 1050 N N . THR A 1 141 ? 6.328 19.062 5.816 1 85.75 141 THR A N 1
ATOM 1051 C CA . THR A 1 141 ? 5.5 20.25 6.02 1 85.75 141 THR A CA 1
ATOM 1052 C C . THR A 1 141 ? 5.297 20.516 7.508 1 85.75 141 THR A C 1
ATOM 1054 O O . THR A 1 141 ? 4.875 21.609 7.895 1 85.75 141 THR A O 1
ATOM 1057 N N . LYS A 1 142 ? 5.441 19.516 8.422 1 76.12 142 LYS A N 1
ATOM 1058 C CA . LYS A 1 142 ? 5.449 19.781 9.859 1 76.12 142 LYS A CA 1
ATOM 1059 C C . LYS A 1 142 ? 6.578 20.734 10.242 1 76.12 142 LYS A C 1
ATOM 1061 O O . LYS A 1 142 ? 6.41 21.594 11.109 1 76.12 142 LYS A O 1
ATOM 1066 N N . GLY A 1 143 ? 7.727 20.5 9.734 1 54.62 1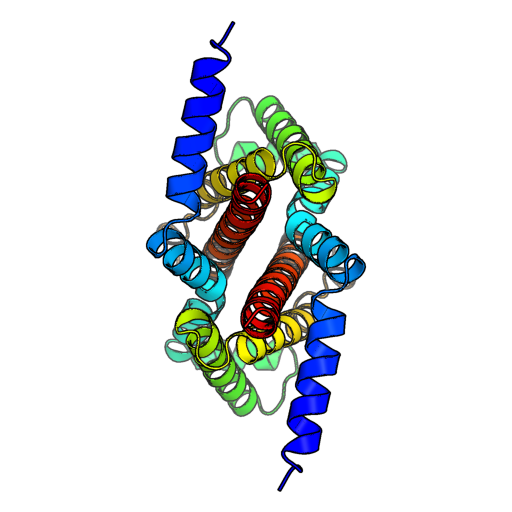43 GLY A N 1
ATOM 1067 C CA . GLY A 1 143 ? 8.891 21.312 10.055 1 54.62 143 GLY A CA 1
ATOM 1068 C C . GLY A 1 143 ? 8.805 22.719 9.492 1 54.62 143 GLY A C 1
ATOM 1069 O O . GLY A 1 143 ? 9.562 23.594 9.891 1 54.62 143 GLY A O 1
ATOM 1070 N N . THR A 1 144 ? 8.156 22.859 8.367 1 45.06 144 THR A N 1
ATOM 1071 C CA . THR A 1 144 ? 8.094 24.203 7.793 1 45.06 144 THR A CA 1
ATOM 1072 C C . THR A 1 144 ? 7.191 25.109 8.625 1 45.06 144 THR A C 1
ATOM 1074 O O . THR A 1 144 ? 7.273 26.328 8.539 1 45.06 144 THR A O 1
ATOM 1077 N N . GLY A 1 145 ? 6.254 24.562 9.438 1 39.47 145 GLY A N 1
ATOM 1078 C CA . GLY A 1 145 ? 5.449 25.422 10.297 1 39.47 145 GLY A CA 1
ATOM 1079 C C . GLY A 1 145 ? 6.156 25.828 11.57 1 39.47 145 GLY A C 1
ATOM 1080 O O . GLY A 1 145 ? 5.59 26.547 12.406 1 39.47 145 GLY A O 1
ATOM 1081 N N . LYS A 1 146 ? 7.332 25.25 11.938 1 38.12 146 LYS A N 1
ATOM 1082 C CA . LYS A 1 146 ? 7.969 25.906 13.07 1 38.12 146 LYS A CA 1
ATOM 1083 C C . LYS A 1 146 ? 8.703 27.172 12.633 1 38.12 146 LYS A C 1
ATOM 1085 O O . LYS A 1 146 ? 9.25 27.234 11.531 1 38.12 146 LYS A O 1
ATOM 1090 N N . MET B 1 1 ? 32.062 17.75 0.825 1 43 1 MET B N 1
ATOM 1091 C CA . MET B 1 1 ? 31.328 18.484 1.865 1 43 1 MET B CA 1
ATOM 1092 C C . MET B 1 1 ? 30.156 19.266 1.273 1 43 1 MET B C 1
ATOM 1094 O O . MET B 1 1 ? 30.359 20.219 0.514 1 43 1 MET B O 1
ATOM 1098 N N . THR B 1 2 ? 29.062 18.547 0.96 1 53.53 2 THR B N 1
ATOM 1099 C CA . THR B 1 2 ? 27.922 19.266 0.383 1 53.53 2 THR B CA 1
ATOM 1100 C C . THR B 1 2 ? 27.609 20.5 1.198 1 53.53 2 THR B C 1
ATOM 1102 O O . THR B 1 2 ? 27.656 20.484 2.43 1 53.53 2 THR B O 1
ATOM 1105 N N . ASP B 1 3 ? 27.797 21.609 0.705 1 61.59 3 ASP B N 1
ATOM 1106 C CA . ASP B 1 3 ? 27.5 22.922 1.272 1 61.59 3 ASP B CA 1
ATOM 1107 C C . ASP B 1 3 ? 26.156 22.922 2 1 61.59 3 ASP B C 1
ATOM 1109 O O . ASP B 1 3 ? 25.156 22.484 1.449 1 61.59 3 ASP B O 1
ATOM 1113 N N . PRO B 1 4 ? 26.203 22.953 3.354 1 68.06 4 PRO B N 1
ATOM 1114 C CA . PRO B 1 4 ? 24.953 23 4.137 1 68.06 4 PRO B CA 1
ATOM 1115 C C . PRO B 1 4 ? 23.859 23.797 3.453 1 68.06 4 PRO B C 1
ATOM 1117 O O . PRO B 1 4 ? 22.672 23.453 3.574 1 68.06 4 PRO B O 1
ATOM 1120 N N . SER B 1 5 ? 24.297 24.812 2.711 1 75.44 5 SER B N 1
ATOM 1121 C CA . SER B 1 5 ? 23.344 25.641 1.995 1 75.44 5 SER B CA 1
ATOM 1122 C C . SER B 1 5 ? 22.641 24.859 0.894 1 75.44 5 SER B C 1
ATOM 1124 O O . SER B 1 5 ? 21.438 25.047 0.661 1 75.44 5 SER B O 1
ATOM 1126 N N . SER B 1 6 ? 23.406 24.016 0.333 1 76.75 6 SER B N 1
ATOM 1127 C CA . SER B 1 6 ? 22.844 23.219 -0.749 1 76.75 6 SER B CA 1
ATOM 1128 C C . SER B 1 6 ? 21.812 22.219 -0.223 1 76.75 6 SER B C 1
ATOM 1130 O O . SER B 1 6 ? 20.781 21.984 -0.863 1 76.75 6 SER B O 1
ATOM 1132 N N . THR B 1 7 ? 22.047 21.703 0.956 1 74.06 7 THR B N 1
ATOM 1133 C CA . THR B 1 7 ? 21.141 20.734 1.551 1 74.06 7 THR B CA 1
ATOM 1134 C C . THR B 1 7 ? 19.828 21.406 1.94 1 74.06 7 THR B C 1
ATOM 1136 O O . THR B 1 7 ? 18.75 20.828 1.766 1 74.06 7 THR B O 1
ATOM 1139 N N . LEU B 1 8 ? 20 22.547 2.426 1 77.31 8 LEU B N 1
ATOM 1140 C CA . LEU B 1 8 ? 18.812 23.312 2.818 1 77.31 8 LEU B CA 1
ATOM 1141 C C . LEU B 1 8 ? 17.969 23.656 1.602 1 77.31 8 LEU B C 1
ATOM 1143 O O . LEU B 1 8 ? 16.734 23.609 1.66 1 77.31 8 LEU B O 1
ATOM 1147 N N . ARG B 1 9 ? 18.688 24.031 0.584 1 82.56 9 ARG B N 1
ATOM 1148 C CA . ARG B 1 9 ? 17.984 24.375 -0.646 1 82.56 9 ARG B CA 1
ATOM 1149 C C . ARG B 1 9 ? 17.297 23.156 -1.235 1 82.56 9 ARG B C 1
ATOM 1151 O O . ARG B 1 9 ? 16.172 23.25 -1.739 1 82.56 9 ARG B O 1
ATOM 1158 N N . LEU B 1 10 ? 17.969 22.047 -1.154 1 81.62 10 LEU B N 1
ATOM 1159 C CA . LEU B 1 10 ? 17.391 20.812 -1.667 1 81.62 10 LEU B CA 1
ATOM 1160 C C . LEU B 1 10 ? 16.156 20.422 -0.865 1 81.62 10 LEU B C 1
ATOM 1162 O O . LEU B 1 10 ? 15.133 20.031 -1.439 1 81.62 10 LEU B O 1
ATOM 1166 N N . ARG B 1 11 ? 16.312 20.5 0.384 1 82.62 11 ARG B N 1
ATOM 1167 C CA . ARG B 1 11 ? 15.18 20.188 1.25 1 82.62 11 ARG B CA 1
ATOM 1168 C C . ARG B 1 11 ? 13.992 21.109 0.943 1 82.62 11 ARG B C 1
ATOM 1170 O O . ARG B 1 11 ? 12.844 20.641 0.91 1 82.62 11 ARG B O 1
ATOM 1177 N N . GLY B 1 12 ? 14.234 22.297 0.686 1 86.44 12 GLY B N 1
ATOM 1178 C CA . GLY B 1 12 ? 13.195 23.266 0.349 1 86.44 12 GLY B CA 1
ATOM 1179 C C . GLY B 1 12 ? 12.484 22.938 -0.952 1 86.44 12 GLY B C 1
ATOM 1180 O O . GLY B 1 12 ? 11.258 22.984 -1.023 1 86.44 12 GLY B O 1
ATOM 1181 N N . LEU B 1 13 ? 13.297 22.641 -1.859 1 87.12 13 LEU B N 1
ATOM 1182 C CA . LEU B 1 13 ? 12.742 22.297 -3.162 1 87.12 13 LEU B CA 1
ATOM 1183 C C . LEU B 1 13 ? 11.898 21.031 -3.074 1 87.12 13 LEU B C 1
ATOM 1185 O O . LEU B 1 13 ? 10.812 20.969 -3.643 1 87.12 13 LEU B O 1
ATOM 1189 N N . LEU B 1 14 ? 12.383 20.094 -2.328 1 87.94 14 LEU B N 1
ATOM 1190 C CA . LEU B 1 14 ? 11.656 18.844 -2.184 1 87.94 14 LEU B CA 1
ATOM 1191 C C . LEU B 1 14 ? 10.359 19.047 -1.4 1 87.94 14 LEU B C 1
ATOM 1193 O O . LEU B 1 14 ? 9.336 18.453 -1.726 1 87.94 14 LEU B O 1
ATOM 1197 N N . ALA B 1 15 ? 10.445 19.891 -0.51 1 88.44 15 ALA B N 1
ATOM 1198 C CA . ALA B 1 15 ? 9.25 20.203 0.273 1 88.44 15 ALA B CA 1
ATOM 1199 C C . ALA B 1 15 ? 8.164 20.812 -0.602 1 88.44 15 ALA B C 1
ATOM 1201 O O . ALA B 1 15 ? 6.988 20.469 -0.481 1 88.44 15 ALA B O 1
ATOM 1202 N N . GLU B 1 16 ? 8.594 21.641 -1.487 1 91.19 16 GLU B N 1
ATOM 1203 C CA . GLU B 1 16 ? 7.652 22.297 -2.385 1 91.19 16 GLU B CA 1
ATOM 1204 C C . GLU B 1 16 ? 7.016 21.297 -3.346 1 91.19 16 GLU B C 1
ATOM 1206 O O . GLU B 1 16 ? 5.812 21.359 -3.607 1 91.19 16 GLU B O 1
ATOM 1211 N N . ILE B 1 17 ? 7.812 20.453 -3.77 1 92.69 17 ILE B N 1
ATOM 1212 C CA . ILE B 1 17 ? 7.344 19.484 -4.754 1 92.69 17 ILE B CA 1
ATOM 1213 C C . ILE B 1 17 ? 6.387 18.5 -4.086 1 92.69 17 ILE B C 1
ATOM 1215 O O . ILE B 1 17 ? 5.293 18.234 -4.598 1 92.69 17 ILE B O 1
ATOM 1219 N N . VAL B 1 18 ? 6.758 18 -2.93 1 91.75 18 VAL B N 1
ATOM 1220 C CA . VAL B 1 18 ? 5.969 16.938 -2.289 1 91.75 18 VAL B CA 1
ATOM 1221 C C . VAL B 1 18 ? 4.699 17.547 -1.691 1 91.75 18 VAL B C 1
ATOM 1223 O O . VAL B 1 18 ? 3.678 16.859 -1.574 1 91.75 18 VAL B O 1
ATOM 1226 N N . ALA B 1 19 ? 4.738 18.797 -1.479 1 88.81 19 ALA B N 1
ATOM 1227 C CA . ALA B 1 19 ? 3.588 19.438 -0.849 1 88.81 19 ALA B CA 1
ATOM 1228 C C . ALA B 1 19 ? 2.641 20.016 -1.896 1 88.81 19 ALA B C 1
ATOM 1230 O O . ALA B 1 19 ? 1.573 20.531 -1.56 1 88.81 19 ALA B O 1
ATOM 1231 N N . ALA B 1 20 ? 3.035 19.922 -3.125 1 94.12 20 ALA B N 1
ATOM 1232 C CA . ALA B 1 20 ? 2.207 20.469 -4.199 1 94.12 20 ALA B CA 1
ATOM 1233 C C . ALA B 1 20 ? 0.862 19.75 -4.27 1 94.12 20 ALA B C 1
ATOM 1235 O O . ALA B 1 20 ? 0.788 18.531 -4.066 1 94.12 20 ALA B O 1
ATOM 1236 N N . PRO B 1 21 ? -0.189 20.516 -4.566 1 93.25 21 PRO B N 1
ATOM 1237 C CA . PRO B 1 21 ? -1.52 19.906 -4.672 1 93.25 21 PRO B CA 1
ATOM 1238 C C . PRO B 1 21 ? -1.575 18.781 -5.707 1 93.25 21 PRO B C 1
ATOM 1240 O O . PRO B 1 21 ? -2.283 17.797 -5.508 1 93.25 21 PRO B O 1
ATOM 1243 N N . LEU B 1 22 ? -0.902 18.953 -6.766 1 95.81 22 LEU B N 1
ATOM 1244 C CA . LEU B 1 22 ? -0.873 17.906 -7.789 1 95.81 22 LEU B CA 1
ATOM 1245 C C . LEU B 1 22 ? -0.236 16.641 -7.254 1 95.81 22 LEU B C 1
ATOM 1247 O O . LEU B 1 22 ? -0.673 15.531 -7.582 1 95.81 22 LEU B O 1
ATOM 1251 N N . THR B 1 23 ? 0.805 16.797 -6.453 1 96.69 23 THR B N 1
ATOM 1252 C CA . THR B 1 23 ? 1.463 15.641 -5.871 1 96.69 23 THR B CA 1
ATOM 1253 C C . THR B 1 23 ? 0.513 14.883 -4.941 1 96.69 23 THR B C 1
ATOM 1255 O O . THR B 1 23 ? 0.47 13.656 -4.953 1 96.69 23 THR B O 1
ATOM 1258 N N . ARG B 1 24 ? -0.19 15.617 -4.207 1 95.5 24 ARG B N 1
ATOM 1259 C CA . ARG B 1 24 ? -1.16 15 -3.309 1 95.5 24 ARG B CA 1
ATOM 1260 C C . ARG B 1 24 ? -2.205 14.211 -4.09 1 95.5 24 ARG B C 1
ATOM 1262 O O . ARG B 1 24 ? -2.523 13.078 -3.734 1 95.5 24 ARG B O 1
ATOM 1269 N N . THR B 1 25 ? -2.717 14.805 -5.152 1 97.19 25 THR B N 1
ATOM 1270 C CA . THR B 1 25 ? -3.734 14.156 -5.969 1 97.19 25 THR B CA 1
ATOM 1271 C C . THR B 1 25 ? -3.178 12.891 -6.617 1 97.19 25 THR B C 1
ATOM 1273 O O . THR B 1 25 ? -3.838 11.852 -6.625 1 97.19 25 THR B O 1
ATOM 1276 N N . VAL B 1 26 ? -2.012 13.008 -7.102 1 98.38 26 VAL B N 1
ATOM 1277 C CA . VAL B 1 26 ? -1.377 11.867 -7.758 1 98.38 26 VAL B CA 1
ATOM 1278 C C . VAL B 1 26 ? -1.113 10.766 -6.734 1 98.38 26 VAL B C 1
ATOM 1280 O O . VAL B 1 26 ? -1.31 9.578 -7.027 1 98.38 26 VAL B O 1
ATOM 1283 N N . ALA B 1 27 ? -0.662 11.164 -5.551 1 98.62 27 ALA B N 1
ATOM 1284 C CA . ALA B 1 27 ? -0.392 10.188 -4.5 1 98.62 27 ALA B CA 1
ATOM 1285 C C . ALA B 1 27 ? -1.672 9.477 -4.07 1 98.62 27 ALA B C 1
ATOM 1287 O O . ALA B 1 27 ? -1.669 8.266 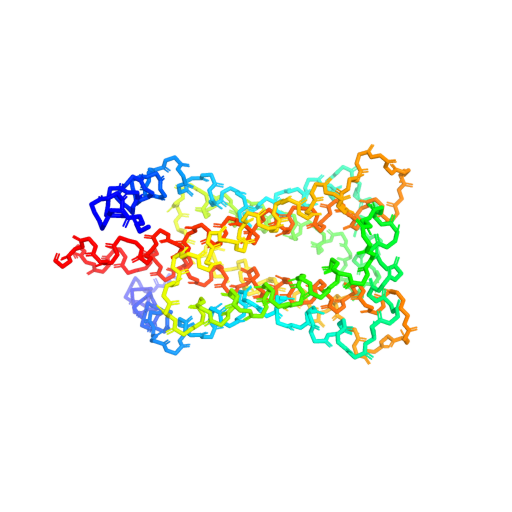-3.84 1 98.62 27 ALA B O 1
ATOM 1288 N N . LEU B 1 28 ? -2.754 10.172 -3.996 1 98.69 28 LEU B N 1
ATOM 1289 C CA . LEU B 1 28 ? -4.035 9.578 -3.625 1 98.69 28 LEU B CA 1
ATOM 1290 C C . LEU B 1 28 ? -4.543 8.648 -4.723 1 98.69 28 LEU B C 1
ATOM 1292 O O . LEU B 1 28 ? -5.094 7.582 -4.434 1 98.69 28 LEU B O 1
ATOM 1296 N N . LEU B 1 29 ? -4.371 9.055 -5.965 1 98.81 29 LEU B N 1
ATOM 1297 C CA . LEU B 1 29 ? -4.75 8.195 -7.078 1 98.81 29 LEU B CA 1
ATOM 1298 C C . LEU B 1 29 ? -3.922 6.914 -7.078 1 98.81 29 LEU B C 1
ATOM 1300 O O . LEU B 1 29 ? -4.449 5.828 -7.332 1 98.81 29 LEU B O 1
ATOM 1304 N N . ALA B 1 30 ? -2.646 7.105 -6.863 1 98.81 30 ALA B N 1
ATOM 1305 C CA . ALA B 1 30 ? -1.781 5.934 -6.758 1 98.81 30 ALA B CA 1
ATOM 1306 C C . ALA B 1 30 ? -2.246 5.004 -5.637 1 98.81 30 ALA B C 1
ATOM 1308 O O . ALA B 1 30 ? -2.365 3.795 -5.836 1 98.81 30 ALA B O 1
ATOM 1309 N N . LEU B 1 31 ? -2.535 5.559 -4.469 1 98.81 31 LEU B N 1
ATOM 1310 C CA . LEU B 1 31 ? -2.967 4.785 -3.311 1 98.81 31 LEU B CA 1
ATOM 1311 C C . LEU B 1 31 ? -4.23 3.996 -3.623 1 98.81 31 LEU B C 1
ATOM 1313 O O . LEU B 1 31 ? -4.383 2.855 -3.182 1 98.81 31 LEU B O 1
ATOM 1317 N N . CYS B 1 32 ? -5.125 4.57 -4.461 1 98.88 32 CYS B N 1
ATOM 1318 C CA . CYS B 1 32 ? -6.41 3.951 -4.758 1 98.88 32 CYS B CA 1
ATOM 1319 C C . CYS B 1 32 ? -6.332 3.107 -6.023 1 98.88 32 CYS B C 1
ATOM 1321 O O . CYS B 1 32 ? -7.309 2.459 -6.406 1 98.88 32 CYS B O 1
ATOM 1323 N N . SER B 1 33 ? -5.234 3.117 -6.703 1 98.75 33 SER B N 1
ATOM 1324 C CA . SER B 1 33 ? -5.133 2.523 -8.031 1 98.75 33 SER B CA 1
ATOM 1325 C C . SER B 1 33 ? -5.504 1.044 -8.008 1 98.75 33 SER B C 1
ATOM 1327 O O . SER B 1 33 ? -6.184 0.553 -8.914 1 98.75 33 SER B O 1
ATOM 1329 N N . ALA B 1 34 ? -5.09 0.304 -6.961 1 98.25 34 ALA B N 1
ATOM 1330 C CA . ALA B 1 34 ? -5.43 -1.113 -6.863 1 98.25 34 ALA B CA 1
ATOM 1331 C C . ALA B 1 34 ? -6.934 -1.308 -6.688 1 98.25 34 ALA B C 1
ATOM 1333 O O . ALA B 1 34 ? -7.492 -2.311 -7.137 1 98.25 34 ALA B O 1
ATOM 1334 N N . TYR B 1 35 ? -7.566 -0.349 -6.07 1 98.81 35 TYR B N 1
ATOM 1335 C CA . TYR B 1 35 ? -8.992 -0.435 -5.762 1 98.81 35 TYR B CA 1
ATOM 1336 C C . TYR B 1 35 ? -9.836 0.112 -6.906 1 98.81 35 TYR B C 1
ATOM 1338 O O . TYR B 1 35 ? -11.062 0.16 -6.816 1 98.81 35 TYR B O 1
ATOM 1346 N N . ILE B 1 36 ? -9.195 0.61 -7.871 1 98.62 36 ILE B N 1
ATOM 1347 C CA . ILE B 1 36 ? -9.844 1.011 -9.117 1 98.62 36 ILE B CA 1
ATOM 1348 C C . ILE B 1 36 ? -9.594 -0.046 -10.188 1 98.62 36 ILE B C 1
ATOM 1350 O O . ILE B 1 36 ? -10.539 -0.548 -10.805 1 98.62 36 ILE B O 1
ATOM 1354 N N . GLN B 1 37 ? -8.352 -0.469 -10.375 1 97.56 37 GLN B N 1
ATOM 1355 C CA . GLN B 1 37 ? -7.977 -1.48 -11.359 1 97.56 37 GLN B CA 1
ATOM 1356 C C . GLN B 1 37 ? -8.633 -2.824 -11.039 1 97.56 37 GLN B C 1
ATOM 1358 O O . GLN B 1 37 ? -9.094 -3.525 -11.945 1 97.56 37 GLN B O 1
ATOM 1363 N N . GLY B 1 38 ? -8.68 -3.266 -9.742 1 96.19 38 GLY B N 1
ATOM 1364 C CA . GLY B 1 38 ? -9.266 -4.535 -9.344 1 96.19 38 GLY B CA 1
ATOM 1365 C C . GLY B 1 38 ? -10.711 -4.688 -9.773 1 96.19 38 GLY B C 1
ATOM 1366 O O . GLY B 1 38 ? -11.047 -5.613 -10.523 1 96.19 38 GLY B O 1
ATOM 1367 N N . PRO B 1 39 ? -11.5 -3.76 -9.32 1 97.38 39 PRO B N 1
ATOM 1368 C CA . PRO B 1 39 ? -12.906 -3.852 -9.727 1 97.38 39 PRO B CA 1
ATOM 1369 C C . PRO B 1 39 ? -13.086 -3.727 -11.242 1 97.38 39 PRO B C 1
ATOM 1371 O O . PRO B 1 39 ? -14 -4.332 -11.805 1 97.38 39 PRO B O 1
ATOM 1374 N N . LEU B 1 40 ? -12.32 -2.945 -11.961 1 96.62 40 LEU B N 1
ATOM 1375 C CA . LEU B 1 40 ? -12.414 -2.875 -13.414 1 96.62 40 LEU B CA 1
ATOM 1376 C C . LEU B 1 40 ? -12.117 -4.23 -14.039 1 96.62 40 LEU B C 1
ATOM 1378 O O . LEU B 1 40 ? -12.82 -4.66 -14.961 1 96.62 40 LEU B O 1
ATOM 1382 N N . THR B 1 41 ? -11.109 -4.887 -13.578 1 95.56 41 THR B N 1
ATOM 1383 C CA . THR B 1 41 ? -10.781 -6.223 -14.055 1 95.56 41 THR B CA 1
ATOM 1384 C C . THR B 1 41 ? -11.922 -7.195 -13.789 1 95.56 41 THR B C 1
ATOM 1386 O O . THR B 1 41 ? -12.227 -8.047 -14.617 1 95.56 41 THR B O 1
ATOM 1389 N N . LYS B 1 42 ? -12.539 -7.062 -12.633 1 95.31 42 LYS B N 1
ATOM 1390 C CA . LYS B 1 42 ? -13.656 -7.934 -12.281 1 95.31 42 LYS B CA 1
ATOM 1391 C C . LYS B 1 42 ? -14.852 -7.688 -13.203 1 95.31 42 LYS B C 1
ATOM 1393 O O . LYS B 1 42 ? -15.594 -8.617 -13.516 1 95.31 42 LYS B O 1
ATOM 1398 N N . ILE B 1 43 ? -15.039 -6.438 -13.531 1 96.62 43 ILE B N 1
ATOM 1399 C CA . ILE B 1 43 ? -16.141 -6.086 -14.414 1 96.62 43 ILE B CA 1
ATOM 1400 C C . ILE B 1 43 ? -15.906 -6.699 -15.797 1 96.62 43 ILE B C 1
ATOM 1402 O O . ILE B 1 43 ? -16.828 -7.277 -16.391 1 96.62 43 ILE B O 1
ATOM 1406 N N . PHE B 1 44 ? -14.68 -6.707 -16.266 1 95.75 44 PHE B N 1
ATOM 1407 C CA . PHE B 1 44 ? -14.367 -7.199 -17.609 1 95.75 44 PHE B CA 1
ATOM 1408 C C . PHE B 1 44 ? -14.258 -8.719 -17.609 1 95.75 44 PHE B C 1
ATOM 1410 O O . PHE B 1 44 ? -14.359 -9.352 -18.672 1 95.75 44 PHE B O 1
ATOM 1417 N N . ASP B 1 45 ? -14.062 -9.297 -16.531 1 95.44 45 ASP B N 1
ATOM 1418 C CA . ASP B 1 45 ? -14.047 -10.75 -16.344 1 95.44 45 ASP B CA 1
ATOM 1419 C C . ASP B 1 45 ? -14.898 -11.164 -15.141 1 95.44 45 ASP B C 1
ATOM 1421 O O . ASP B 1 45 ? -14.383 -11.719 -14.172 1 95.44 45 ASP B O 1
ATOM 1425 N N . PHE B 1 46 ? -16.203 -11.016 -15.391 1 96.88 46 PHE B N 1
ATOM 1426 C CA . PHE B 1 46 ? -17.125 -11.266 -14.289 1 96.88 46 PHE B CA 1
ATOM 1427 C C . PHE B 1 46 ? -17.141 -12.742 -13.914 1 96.88 46 PHE B C 1
ATOM 1429 O O . PHE B 1 46 ? -17.234 -13.086 -12.734 1 96.88 46 PHE B O 1
ATOM 1436 N N . PRO B 1 47 ? -17 -13.719 -14.883 1 96.5 47 PRO B N 1
ATOM 1437 C CA . PRO B 1 47 ? -16.891 -15.125 -14.5 1 96.5 47 PRO B CA 1
ATOM 1438 C C . PRO B 1 47 ? -15.672 -15.398 -13.625 1 96.5 47 PRO B C 1
ATOM 1440 O O . PRO B 1 47 ? -15.742 -16.219 -12.703 1 96.5 47 PRO B O 1
ATOM 1443 N N . GLY B 1 48 ? -14.57 -14.75 -13.945 1 94.69 48 GLY B N 1
ATOM 1444 C CA . GLY B 1 48 ? -13.406 -14.867 -13.086 1 94.69 48 GLY B CA 1
ATOM 1445 C C . GLY B 1 48 ? -13.648 -14.352 -11.68 1 94.69 48 GLY B C 1
ATOM 1446 O O . GLY B 1 48 ? -13.156 -14.938 -10.711 1 94.69 48 GLY B O 1
ATOM 1447 N N . ALA B 1 49 ? -14.391 -13.242 -11.641 1 95.38 49 ALA B N 1
ATOM 1448 C CA . ALA B 1 49 ? -14.742 -12.695 -10.336 1 95.38 49 ALA B CA 1
ATOM 1449 C C . ALA B 1 49 ? -15.602 -13.672 -9.539 1 95.38 49 ALA B C 1
ATOM 1451 O O . ALA B 1 49 ? -15.383 -13.867 -8.336 1 95.38 49 ALA B O 1
ATOM 1452 N N . ILE B 1 50 ? -16.516 -14.273 -10.203 1 96.88 50 ILE B N 1
ATOM 1453 C CA . ILE B 1 50 ? -17.375 -15.258 -9.57 1 96.88 50 ILE B CA 1
ATOM 1454 C C . ILE B 1 50 ? -16.547 -16.438 -9.062 1 96.88 50 ILE B C 1
ATOM 1456 O O . ILE B 1 50 ? -16.734 -16.906 -7.941 1 96.88 50 ILE B O 1
ATOM 1460 N N . ALA B 1 51 ? -15.695 -16.922 -9.883 1 95.25 51 ALA B N 1
ATOM 1461 C CA . ALA B 1 51 ? -14.82 -18.031 -9.516 1 95.25 51 ALA B CA 1
ATOM 1462 C C . ALA B 1 51 ? -13.992 -17.703 -8.281 1 95.25 51 ALA B C 1
ATOM 1464 O O . ALA B 1 51 ? -13.781 -18.547 -7.414 1 95.25 51 ALA B O 1
ATOM 1465 N N . GLU B 1 52 ? -13.539 -16.5 -8.297 1 92.62 52 GLU B N 1
ATOM 1466 C CA . GLU B 1 52 ? -12.75 -16.047 -7.156 1 92.62 52 GLU B CA 1
ATOM 1467 C C . GLU B 1 52 ? -13.578 -16.062 -5.875 1 92.62 52 GLU B C 1
ATOM 1469 O O . GLU B 1 52 ? -13.117 -16.516 -4.828 1 92.62 52 GLU B O 1
ATOM 1474 N N . MET B 1 53 ? -14.781 -15.547 -5.91 1 96.31 53 MET B N 1
ATOM 1475 C CA . MET B 1 53 ? -15.664 -15.539 -4.746 1 96.31 53 MET B CA 1
ATOM 1476 C C . MET B 1 53 ? -15.953 -16.953 -4.273 1 96.31 53 MET B C 1
ATOM 1478 O O . MET B 1 53 ? -15.93 -17.234 -3.074 1 96.31 53 MET B O 1
ATOM 1482 N N . ASN B 1 54 ? -16.141 -17.797 -5.238 1 96.12 54 ASN B N 1
ATOM 1483 C CA . ASN B 1 54 ? -16.375 -19.203 -4.91 1 96.12 54 ASN B CA 1
ATOM 1484 C C . ASN B 1 54 ? -15.156 -19.828 -4.242 1 96.12 54 ASN B C 1
ATOM 1486 O O . ASN B 1 54 ? -15.297 -20.609 -3.293 1 96.12 54 ASN B O 1
ATOM 1490 N N . HIS B 1 55 ? -14.109 -19.484 -4.766 1 92.5 55 HIS B N 1
ATOM 1491 C CA . HIS B 1 55 ? -12.859 -20 -4.238 1 92.5 55 HIS B CA 1
ATOM 1492 C C . HIS B 1 55 ? -12.703 -19.672 -2.758 1 92.5 55 HIS B C 1
ATOM 1494 O O . HIS B 1 55 ? -12.203 -20.5 -1.984 1 92.5 55 HIS B O 1
ATOM 1500 N N . PHE B 1 56 ? -13.148 -18.469 -2.324 1 93.25 56 PHE B N 1
ATOM 1501 C CA . PHE B 1 56 ? -12.992 -18.031 -0.944 1 93.25 56 PHE B CA 1
ATOM 1502 C C . PHE B 1 56 ? -14.211 -18.406 -0.114 1 93.25 56 PHE B C 1
ATOM 1504 O O . PHE B 1 56 ? -14.32 -18.031 1.054 1 93.25 56 PHE B O 1
ATOM 1511 N N . GLY B 1 57 ? -15.219 -19 -0.692 1 94.31 57 GLY B N 1
ATOM 1512 C CA . GLY B 1 57 ? -16.391 -19.484 0.021 1 94.31 57 GLY B CA 1
ATOM 1513 C C . GLY B 1 57 ? -17.438 -18.422 0.272 1 94.31 57 GLY B C 1
ATOM 1514 O O . GLY B 1 57 ? -18.266 -18.562 1.175 1 94.31 57 GLY B O 1
ATOM 1515 N N . LEU B 1 58 ? -17.328 -17.391 -0.468 1 95.06 58 LEU B N 1
ATOM 1516 C CA . LEU B 1 58 ? -18.297 -16.312 -0.324 1 95.06 58 LEU B CA 1
ATOM 1517 C C . LEU B 1 58 ? -19.531 -16.578 -1.176 1 95.06 58 LEU B C 1
ATOM 1519 O O . LEU B 1 58 ? -19.453 -16.594 -2.406 1 95.06 58 LEU B O 1
ATOM 1523 N N . GLN B 1 59 ? -20.688 -16.766 -0.502 1 95.62 59 GLN B N 1
ATOM 1524 C CA . GLN B 1 59 ? -21.938 -17.078 -1.206 1 95.62 59 GLN B CA 1
ATOM 1525 C C . GLN B 1 59 ? -23.062 -16.172 -0.762 1 95.62 59 GLN B C 1
ATOM 1527 O O . GLN B 1 59 ? -23.188 -15.836 0.421 1 95.62 59 GLN B O 1
ATOM 1532 N N . PRO B 1 60 ? -23.906 -15.742 -1.781 1 97.19 60 PRO B N 1
ATOM 1533 C CA . PRO B 1 60 ? -23.859 -16 -3.223 1 97.19 60 PRO B CA 1
ATOM 1534 C C . PRO B 1 60 ? -22.75 -15.234 -3.932 1 97.19 60 PRO B C 1
ATOM 1536 O O . PRO B 1 60 ? -22.594 -14.031 -3.719 1 97.19 60 PRO B O 1
ATOM 1539 N N . ALA B 1 61 ? -22.047 -15.852 -4.766 1 97.62 61 ALA B N 1
ATOM 1540 C CA . ALA B 1 61 ? -20.812 -15.352 -5.359 1 97.62 61 ALA B CA 1
ATOM 1541 C C . ALA B 1 61 ? -21.062 -14.062 -6.145 1 97.62 61 ALA B C 1
ATOM 1543 O O . ALA B 1 61 ? -20.312 -13.094 -6.012 1 97.62 61 ALA B O 1
ATOM 1544 N N . ALA B 1 62 ? -22.062 -14.008 -6.914 1 97.25 62 ALA B N 1
ATOM 1545 C CA . ALA B 1 62 ? -22.359 -12.852 -7.75 1 97.25 62 ALA B CA 1
ATOM 1546 C C . ALA B 1 62 ? -22.656 -11.617 -6.902 1 97.25 62 ALA B C 1
ATOM 1548 O O . ALA B 1 62 ? -22.25 -10.508 -7.234 1 97.25 62 ALA B O 1
ATOM 1549 N N . ALA B 1 63 ? -23.344 -11.836 -5.855 1 97.88 63 ALA B N 1
ATOM 1550 C CA . ALA B 1 63 ? -23.703 -10.727 -4.977 1 97.88 63 ALA B CA 1
ATOM 1551 C C . ALA B 1 63 ? -22.469 -10.125 -4.32 1 97.88 63 ALA B C 1
ATOM 1553 O O . ALA B 1 63 ? -22.344 -8.898 -4.23 1 97.88 63 ALA B O 1
ATOM 1554 N N . PHE B 1 64 ? -21.641 -10.961 -3.861 1 97.81 64 PHE B N 1
ATOM 1555 C CA . PHE B 1 64 ? -20.422 -10.477 -3.223 1 97.81 64 PHE B CA 1
ATOM 1556 C C . PHE B 1 64 ? -19.531 -9.773 -4.234 1 97.81 64 PHE B C 1
ATOM 1558 O O . PHE B 1 64 ? -18.906 -8.758 -3.918 1 97.81 64 PHE B O 1
ATOM 1565 N N . ALA B 1 65 ? -19.406 -10.344 -5.391 1 97.75 65 ALA B N 1
ATOM 1566 C CA . ALA B 1 65 ? -18.594 -9.719 -6.434 1 97.75 65 ALA B CA 1
ATOM 1567 C C . ALA B 1 65 ? -19.094 -8.305 -6.742 1 97.75 65 ALA B C 1
ATOM 1569 O O . ALA B 1 65 ? -18.312 -7.363 -6.809 1 97.75 65 ALA B O 1
ATOM 1570 N N . VAL B 1 66 ? -20.359 -8.18 -6.883 1 98.25 66 VAL B N 1
ATOM 1571 C CA . VAL B 1 66 ? -20.953 -6.887 -7.203 1 98.25 66 VAL B CA 1
ATOM 1572 C C . VAL B 1 66 ? -20.734 -5.918 -6.043 1 98.25 66 VAL B C 1
ATOM 1574 O O . VAL B 1 66 ? -20.422 -4.746 -6.258 1 98.25 66 VAL B O 1
ATOM 1577 N N . PHE B 1 67 ? -20.938 -6.402 -4.859 1 98.12 67 PHE B N 1
ATOM 1578 C CA . PHE B 1 67 ? -20.719 -5.562 -3.684 1 98.12 67 PHE B CA 1
ATOM 1579 C C . PHE B 1 67 ? -19.297 -5.027 -3.656 1 98.12 67 PHE B C 1
ATOM 1581 O O . PHE B 1 67 ? -19.078 -3.826 -3.473 1 98.12 67 PHE B O 1
ATOM 1588 N N . VAL B 1 68 ? -18.312 -5.895 -3.838 1 98.06 68 VAL B N 1
ATOM 1589 C CA . VAL B 1 68 ? -16.906 -5.516 -3.771 1 98.06 68 VAL B CA 1
ATOM 1590 C C . VAL B 1 68 ? -16.594 -4.473 -4.844 1 98.06 68 VAL B C 1
ATOM 1592 O O . VAL B 1 68 ? -15.938 -3.471 -4.57 1 98.06 68 VAL B O 1
ATOM 1595 N N . ILE B 1 69 ? -17.094 -4.691 -6.023 1 98.56 69 ILE B N 1
ATOM 1596 C CA . ILE B 1 69 ? -16.859 -3.787 -7.148 1 98.56 69 ILE B CA 1
ATOM 1597 C C . ILE B 1 69 ? -17.391 -2.396 -6.805 1 98.56 69 ILE B C 1
ATOM 1599 O O . ILE B 1 69 ? -16.656 -1.409 -6.879 1 98.56 69 ILE B O 1
ATOM 1603 N N . ILE B 1 70 ? -18.656 -2.309 -6.371 1 98.69 70 ILE B N 1
ATOM 1604 C CA . ILE B 1 70 ? -19.297 -1.032 -6.074 1 98.69 70 ILE B CA 1
ATOM 1605 C C . ILE B 1 70 ? -18.594 -0.368 -4.887 1 98.69 70 ILE B C 1
ATOM 1607 O O . ILE B 1 70 ? -18.344 0.836 -4.906 1 98.69 70 ILE B O 1
ATOM 1611 N N . PHE B 1 71 ? -18.344 -1.152 -3.893 1 98.69 71 PHE B N 1
ATOM 1612 C CA . PHE B 1 71 ? -17.75 -0.639 -2.668 1 98.69 71 PHE B CA 1
ATOM 1613 C C . PHE B 1 71 ? -16.391 -0.01 -2.955 1 98.69 71 PHE B C 1
ATOM 1615 O O . PHE B 1 71 ? -16.125 1.124 -2.549 1 98.69 71 PHE B O 1
ATOM 1622 N N . GLU B 1 72 ? -15.531 -0.767 -3.676 1 98.81 72 GLU B N 1
ATOM 1623 C CA . GLU B 1 72 ? -14.18 -0.297 -3.936 1 98.81 72 GLU B CA 1
ATOM 1624 C C . GLU B 1 72 ? -14.188 0.949 -4.816 1 98.81 72 GLU B C 1
ATOM 1626 O O . GLU B 1 72 ? -13.461 1.912 -4.547 1 98.81 72 GLU B O 1
ATOM 1631 N N . LEU B 1 73 ? -14.938 0.963 -5.832 1 98.81 73 LEU B N 1
ATOM 1632 C CA . LEU B 1 73 ? -14.984 2.111 -6.73 1 98.81 73 LEU B CA 1
ATOM 1633 C C . LEU B 1 73 ? -15.555 3.336 -6.02 1 98.81 73 LEU B C 1
ATOM 1635 O O . LEU B 1 73 ? -15.039 4.445 -6.172 1 98.81 73 LEU B O 1
ATOM 1639 N N . THR B 1 74 ? -16.594 3.125 -5.215 1 98.81 74 THR B N 1
ATOM 1640 C CA . THR B 1 74 ? -17.219 4.23 -4.504 1 98.81 74 THR B CA 1
ATOM 1641 C C . THR B 1 74 ? -16.281 4.809 -3.455 1 98.81 74 THR B C 1
ATOM 1643 O O . THR B 1 74 ? -16.094 6.023 -3.385 1 98.81 74 THR B O 1
ATOM 1646 N N . ALA B 1 75 ? -15.734 3.916 -2.689 1 98.81 75 ALA B N 1
ATOM 1647 C CA . ALA B 1 75 ? -14.828 4.379 -1.641 1 98.81 75 ALA B CA 1
ATOM 1648 C C . ALA B 1 75 ? -13.609 5.078 -2.236 1 98.81 75 ALA B C 1
ATOM 1650 O O . ALA B 1 75 ? -13.141 6.086 -1.699 1 98.81 75 ALA B O 1
ATOM 1651 N N . SER B 1 76 ? -13.07 4.535 -3.34 1 98.88 76 SER B N 1
ATOM 1652 C CA . SER B 1 76 ? -11.945 5.176 -4.012 1 98.88 76 SER B CA 1
ATOM 1653 C C . SER B 1 76 ? -12.328 6.566 -4.516 1 98.88 76 SER B C 1
ATOM 1655 O O . SER B 1 76 ? -11.531 7.504 -4.414 1 98.88 76 SER B O 1
ATOM 1657 N N . ALA B 1 77 ? -13.5 6.703 -5.055 1 98.62 77 ALA B N 1
ATOM 1658 C CA . ALA B 1 77 ? -13.984 8 -5.516 1 98.62 77 ALA B CA 1
ATOM 1659 C C . ALA B 1 77 ? -14.062 9 -4.363 1 98.62 77 AL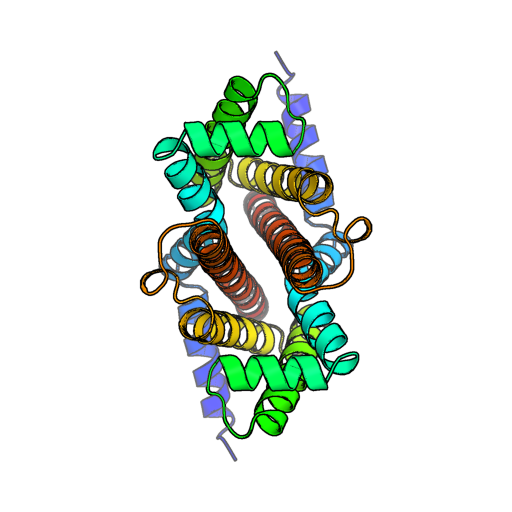A B C 1
ATOM 1661 O O . ALA B 1 77 ? -13.68 10.164 -4.512 1 98.62 77 ALA B O 1
ATOM 1662 N N . MET B 1 78 ? -14.578 8.562 -3.246 1 98.75 78 MET B N 1
ATOM 1663 C CA . MET B 1 78 ? -14.656 9.422 -2.066 1 98.75 78 MET B CA 1
ATOM 1664 C C . MET B 1 78 ? -13.273 9.906 -1.648 1 98.75 78 MET B C 1
ATOM 1666 O O . MET B 1 78 ? -13.078 11.102 -1.39 1 98.75 78 MET B O 1
ATOM 1670 N N . VAL B 1 79 ? -12.336 9.016 -1.632 1 98.62 79 VAL B N 1
ATOM 1671 C CA . VAL B 1 79 ? -10.984 9.336 -1.186 1 98.62 79 VAL B CA 1
ATOM 1672 C C . VAL B 1 79 ? -10.352 10.336 -2.141 1 98.62 79 VAL B C 1
ATOM 1674 O O . VAL B 1 79 ? -9.82 11.367 -1.708 1 98.62 79 VAL B O 1
ATOM 1677 N N . VAL B 1 80 ? -10.461 10.117 -3.436 1 98.25 80 VAL B N 1
ATOM 1678 C CA . VAL B 1 80 ? -9.758 10.914 -4.434 1 98.25 80 VAL B CA 1
ATOM 1679 C C . VAL B 1 80 ? -10.422 12.281 -4.559 1 98.25 80 VAL B C 1
ATOM 1681 O O . VAL B 1 80 ? -9.734 13.305 -4.684 1 98.25 80 VAL B O 1
ATOM 1684 N N . THR B 1 81 ? -11.719 12.367 -4.473 1 97.38 81 THR B N 1
ATOM 1685 C CA . THR B 1 81 ? -12.422 13.633 -4.656 1 97.38 81 THR B CA 1
ATOM 1686 C C . THR B 1 81 ? -12.391 14.461 -3.379 1 97.38 81 THR B C 1
ATOM 1688 O O . THR B 1 81 ? -12.586 15.68 -3.418 1 97.38 81 THR B O 1
ATOM 1691 N N . GLY B 1 82 ? -12.312 13.828 -2.297 1 96.75 82 GLY B N 1
ATOM 1692 C CA . GLY B 1 82 ? -12.297 14.531 -1.024 1 96.75 82 GLY B CA 1
ATOM 1693 C C . GLY B 1 82 ? -13.656 14.586 -0.355 1 96.75 82 GLY B C 1
ATOM 1694 O O . GLY B 1 82 ? -13.773 15.047 0.784 1 96.75 82 GLY B O 1
ATOM 1695 N N . VAL B 1 83 ? -14.664 14.094 -1.092 1 97 83 VAL B N 1
ATOM 1696 C CA . VAL B 1 83 ? -16 14.031 -0.509 1 97 83 VAL B CA 1
ATOM 1697 C C . VAL B 1 83 ? -16.078 12.867 0.475 1 97 83 VAL B C 1
ATOM 1699 O O . VAL B 1 83 ? -15.984 11.703 0.079 1 97 83 VAL B O 1
ATOM 1702 N N . LEU B 1 84 ? -16.281 13.188 1.814 1 96.75 84 LEU B N 1
ATOM 1703 C CA . LEU B 1 84 ? -16.297 12.18 2.867 1 96.75 84 LEU B CA 1
ATOM 1704 C C . LEU B 1 84 ? -15.047 11.297 2.797 1 96.75 84 LEU B C 1
ATOM 1706 O O . LEU B 1 84 ? -15.141 10.07 2.867 1 96.75 84 LEU B O 1
ATOM 1710 N N . ARG B 1 85 ? -13.953 11.93 2.557 1 97.38 85 ARG B N 1
ATOM 1711 C CA . ARG B 1 85 ? -12.688 11.242 2.348 1 97.38 85 ARG B CA 1
ATOM 1712 C C . ARG B 1 85 ? -12.359 10.328 3.523 1 97.38 85 ARG B C 1
ATOM 1714 O O . ARG B 1 85 ? -11.945 9.18 3.332 1 97.38 85 ARG B O 1
ATOM 1721 N N . TRP B 1 86 ? -12.57 10.852 4.688 1 96.62 86 TRP B N 1
ATOM 1722 C CA . TRP B 1 86 ? -12.195 10.055 5.855 1 96.62 86 TRP B CA 1
ATOM 1723 C C . TRP B 1 86 ? -13.055 8.805 5.957 1 96.62 86 TRP B C 1
ATOM 1725 O O . TRP B 1 86 ? -12.578 7.742 6.363 1 96.62 86 TRP B O 1
ATOM 1735 N N . VAL B 1 87 ? -14.289 8.797 5.555 1 97.56 87 VAL B N 1
ATOM 1736 C CA . VAL B 1 87 ? -15.18 7.645 5.57 1 97.56 87 VAL B CA 1
ATOM 1737 C C . VAL B 1 87 ? -14.703 6.609 4.547 1 97.56 87 VAL B C 1
ATOM 1739 O O . VAL B 1 87 ? -14.602 5.422 4.859 1 97.56 87 VAL B O 1
ATOM 1742 N N . GLY B 1 88 ? -14.43 7.117 3.301 1 98.62 88 GLY B N 1
ATOM 1743 C CA . GLY B 1 88 ? -13.922 6.23 2.268 1 98.62 88 GLY B CA 1
ATOM 1744 C C . GLY B 1 88 ? -12.609 5.57 2.643 1 98.62 88 GLY B C 1
ATOM 1745 O O . GLY B 1 88 ? -12.414 4.375 2.41 1 98.62 88 GLY B O 1
ATOM 1746 N N . ALA B 1 89 ? -11.758 6.344 3.225 1 98.75 89 ALA B N 1
ATOM 1747 C CA . ALA B 1 89 ? -10.438 5.84 3.605 1 98.75 89 ALA B CA 1
ATOM 1748 C C . ALA B 1 89 ? -10.555 4.762 4.676 1 98.75 89 ALA B C 1
ATOM 1750 O O . ALA B 1 89 ? -9.938 3.695 4.562 1 98.75 89 ALA B O 1
ATOM 1751 N N . LEU B 1 90 ? -11.336 4.973 5.695 1 98.44 90 LEU B N 1
ATOM 1752 C CA . LEU B 1 90 ? -11.492 3.982 6.754 1 98.44 90 LEU B CA 1
ATOM 1753 C C . LEU B 1 90 ? -12.242 2.756 6.242 1 98.44 90 LEU B C 1
ATOM 1755 O O . LEU B 1 90 ? -11.961 1.632 6.668 1 98.44 90 LEU B O 1
ATOM 1759 N N . ALA B 1 91 ? -13.18 3.012 5.387 1 98.75 91 ALA B N 1
ATOM 1760 C CA . ALA B 1 91 ? -13.898 1.894 4.781 1 98.75 91 ALA B CA 1
ATOM 1761 C C . ALA B 1 91 ? -12.953 1.004 3.979 1 98.75 91 ALA B C 1
ATOM 1763 O O . ALA B 1 91 ? -12.984 -0.222 4.105 1 98.75 91 ALA B O 1
ATOM 1764 N N . LEU B 1 92 ? -12.109 1.595 3.174 1 98.88 92 LEU B N 1
ATOM 1765 C CA . LEU B 1 92 ? -11.141 0.83 2.395 1 98.88 92 LEU B CA 1
ATOM 1766 C C . LEU B 1 92 ? -10.141 0.13 3.307 1 98.88 92 LEU B C 1
ATOM 1768 O O . LEU B 1 92 ? -9.734 -1.004 3.037 1 98.88 92 LEU B O 1
ATOM 1772 N N . SER B 1 93 ? -9.727 0.842 4.324 1 98.88 93 SER B N 1
ATOM 1773 C CA . SER B 1 93 ? -8.812 0.233 5.285 1 98.88 93 SER B CA 1
ATOM 1774 C C . SER B 1 93 ? -9.414 -1.027 5.898 1 98.88 93 SER B C 1
ATOM 1776 O O . SER B 1 93 ? -8.797 -2.094 5.871 1 98.88 93 SER B O 1
ATOM 1778 N N . GLY B 1 94 ? -10.633 -0.903 6.441 1 98.69 94 GLY B N 1
ATOM 1779 C CA . GLY B 1 94 ? -11.312 -2.037 7.047 1 98.69 94 GLY B CA 1
ATOM 1780 C C . GLY B 1 94 ? -11.57 -3.168 6.07 1 98.69 94 GLY B C 1
ATOM 1781 O O . GLY B 1 94 ? -11.359 -4.336 6.395 1 98.69 94 GLY B O 1
ATOM 1782 N N . PHE B 1 95 ? -12.016 -2.807 4.906 1 98.69 95 PHE B N 1
ATOM 1783 C CA . PHE B 1 95 ? -12.273 -3.793 3.861 1 98.69 95 PHE B CA 1
ATOM 1784 C C . PHE B 1 95 ? -11 -4.559 3.514 1 98.69 95 PHE B C 1
ATOM 1786 O O . PHE B 1 95 ? -11.023 -5.785 3.375 1 98.69 95 PHE B O 1
ATOM 1793 N N . THR B 1 96 ? -9.906 -3.814 3.295 1 98.62 96 THR B N 1
ATOM 1794 C CA . THR B 1 96 ? -8.633 -4.426 2.936 1 98.62 96 THR B CA 1
ATOM 1795 C C . THR B 1 96 ? -8.188 -5.414 4.008 1 98.62 96 THR B C 1
ATOM 1797 O O . THR B 1 96 ? -7.766 -6.531 3.697 1 98.62 96 THR B O 1
ATOM 1800 N N . LEU B 1 97 ? -8.289 -5.066 5.25 1 98.5 97 LEU B N 1
ATOM 1801 C CA . LEU B 1 97 ? -7.902 -5.953 6.34 1 98.5 97 LEU B CA 1
ATOM 1802 C C . LEU B 1 97 ? -8.781 -7.199 6.367 1 98.5 97 LEU B C 1
ATOM 1804 O O . LEU B 1 97 ? -8.273 -8.32 6.473 1 98.5 97 LEU B O 1
ATOM 1808 N N . LEU B 1 98 ? -10.07 -6.988 6.242 1 97.81 98 LEU B N 1
ATOM 1809 C CA . LEU B 1 98 ? -11 -8.109 6.27 1 97.81 98 LEU B CA 1
ATOM 1810 C C . LEU B 1 98 ? -10.734 -9.062 5.109 1 97.81 98 LEU B C 1
ATOM 1812 O O . LEU B 1 98 ? -10.641 -10.281 5.309 1 97.81 98 LEU B O 1
ATOM 1816 N N . ALA B 1 99 ? -10.633 -8.523 3.902 1 97.12 99 ALA B N 1
ATOM 1817 C CA . ALA B 1 99 ? -10.359 -9.328 2.715 1 97.12 99 ALA B CA 1
ATOM 1818 C C . ALA B 1 99 ? -9.039 -10.07 2.846 1 97.12 99 ALA B C 1
ATOM 1820 O O . ALA B 1 99 ? -8.906 -11.203 2.373 1 97.12 99 ALA B O 1
ATOM 1821 N N . THR B 1 100 ? -8.047 -9.422 3.408 1 97.56 100 THR B N 1
ATOM 1822 C CA . THR B 1 100 ? -6.727 -10.016 3.586 1 97.56 100 THR B CA 1
ATOM 1823 C C . THR B 1 100 ? -6.805 -11.258 4.469 1 97.56 100 THR B C 1
ATOM 1825 O O . THR B 1 100 ? -6.246 -12.305 4.125 1 97.56 100 THR B O 1
ATOM 1828 N N . PHE B 1 101 ? -7.52 -11.234 5.551 1 97.25 101 PHE B N 1
ATOM 1829 C CA . PHE B 1 101 ? -7.609 -12.359 6.473 1 97.25 101 PHE B CA 1
ATOM 1830 C C . PHE B 1 101 ? -8.461 -13.477 5.879 1 97.25 101 PHE B C 1
ATOM 1832 O O . PHE B 1 101 ? -8.375 -14.625 6.309 1 97.25 101 PHE B O 1
ATOM 1839 N N . ILE B 1 102 ? -9.258 -13.164 4.855 1 95.12 102 ILE B N 1
ATOM 1840 C CA . ILE B 1 102 ? -10.07 -14.172 4.18 1 95.12 102 ILE B CA 1
ATOM 1841 C C . ILE B 1 102 ? -9.273 -14.797 3.041 1 95.12 102 ILE B C 1
ATOM 1843 O O . ILE B 1 102 ? -9.242 -16.031 2.896 1 95.12 102 ILE B O 1
ATOM 1847 N N . ALA B 1 103 ? -8.586 -13.938 2.348 1 93.69 103 ALA B N 1
ATOM 1848 C CA . ALA B 1 103 ? -8.047 -14.383 1.065 1 93.69 103 ALA B CA 1
ATOM 1849 C C . ALA B 1 103 ? -6.57 -14.742 1.188 1 93.69 103 ALA B C 1
ATOM 1851 O O . ALA B 1 103 ? -6.031 -15.469 0.347 1 93.69 103 ALA B O 1
ATOM 1852 N N . LEU B 1 104 ? -5.855 -14.211 2.219 1 95.25 104 LEU B N 1
ATOM 1853 C CA . LEU B 1 104 ? -4.406 -14.352 2.27 1 95.25 104 LEU B CA 1
ATOM 1854 C C . LEU B 1 104 ? -3.975 -15.055 3.553 1 95.25 104 LEU B C 1
ATOM 1856 O O . LEU B 1 104 ? -3.094 -14.57 4.266 1 95.25 104 LEU B O 1
ATOM 1860 N N . ARG B 1 105 ? -4.523 -16.172 3.721 1 94.44 105 ARG B N 1
ATOM 1861 C CA . ARG B 1 105 ? -4.172 -16.969 4.891 1 94.44 105 ARG B CA 1
ATOM 1862 C C . ARG B 1 105 ? -2.936 -17.828 4.617 1 94.44 105 ARG B C 1
ATOM 1864 O O . ARG B 1 105 ? -3.016 -19.062 4.605 1 94.44 105 ARG B O 1
ATOM 1871 N N . PHE B 1 106 ? -1.854 -17.203 4.508 1 94.5 106 PHE B N 1
ATOM 1872 C CA . PHE B 1 106 ? -0.615 -17.859 4.094 1 94.5 106 PHE B CA 1
ATOM 1873 C C . PHE B 1 106 ? -0.188 -18.906 5.102 1 94.5 106 PHE B C 1
ATOM 1875 O O . PHE B 1 106 ? 0.475 -19.891 4.746 1 94.5 106 PHE B O 1
ATOM 1882 N N . TRP B 1 107 ? -0.585 -18.844 6.414 1 94.5 107 TRP B N 1
ATOM 1883 C CA . TRP B 1 107 ? -0.189 -19.781 7.453 1 94.5 107 TRP B CA 1
ATOM 1884 C C . TRP B 1 107 ? -0.869 -21.125 7.254 1 94.5 107 TRP B C 1
ATOM 1886 O O . TRP B 1 107 ? -0.476 -22.125 7.863 1 94.5 107 TRP B O 1
ATOM 1896 N N . GLU B 1 108 ? -1.805 -21.219 6.367 1 94.62 108 GLU B N 1
ATOM 1897 C CA . GLU B 1 108 ? -2.494 -22.469 6.078 1 94.62 108 GLU B CA 1
ATOM 1898 C C . GLU B 1 108 ? -1.993 -23.078 4.777 1 94.62 108 GLU B C 1
ATOM 1900 O O . GLU B 1 108 ? -2.438 -24.156 4.387 1 94.62 108 GLU B O 1
ATOM 1905 N N . MET B 1 109 ? -1.05 -22.453 4.164 1 94.19 109 MET B N 1
ATOM 1906 C CA . MET B 1 109 ? -0.557 -22.922 2.871 1 94.19 109 MET B CA 1
ATOM 1907 C C . MET B 1 109 ? 0.722 -23.734 3.037 1 94.19 109 MET B C 1
ATOM 1909 O O . MET B 1 109 ? 1.497 -23.5 3.965 1 94.19 109 MET B O 1
ATOM 1913 N N . ALA B 1 110 ? 0.947 -24.656 2.1 1 93.62 110 ALA B N 1
ATOM 1914 C CA . ALA B 1 110 ? 2.197 -25.406 2.07 1 93.62 110 ALA B CA 1
ATOM 1915 C C . ALA B 1 110 ? 3.367 -24.516 1.669 1 93.62 110 ALA B C 1
ATOM 1917 O O . ALA B 1 110 ? 3.188 -23.531 0.948 1 93.62 110 ALA B O 1
ATOM 1918 N N . PRO B 1 111 ? 4.5 -24.859 2.176 1 90.38 111 PRO B N 1
ATOM 1919 C CA . PRO B 1 111 ? 5.664 -24.062 1.771 1 90.38 111 PRO B CA 1
ATOM 1920 C C . PRO B 1 111 ? 5.859 -24.031 0.258 1 90.38 111 PRO B C 1
ATOM 1922 O O . PRO B 1 111 ? 5.547 -25 -0.429 1 90.38 111 PRO B O 1
ATOM 1925 N N . GLY B 1 112 ? 6.316 -22.922 -0.228 1 88 112 GLY B N 1
ATOM 1926 C CA . GLY B 1 112 ? 6.547 -22.766 -1.656 1 88 112 GLY B CA 1
ATOM 1927 C C . GLY B 1 112 ? 6.332 -21.359 -2.154 1 88 112 GLY B C 1
ATOM 1928 O O . GLY B 1 112 ? 6.199 -20.422 -1.356 1 88 112 GLY B O 1
ATOM 1929 N N . MET B 1 113 ? 6.301 -21.219 -3.404 1 86.25 113 MET B N 1
ATOM 1930 C CA . MET B 1 113 ? 6.234 -19.906 -4.035 1 86.25 113 MET B CA 1
ATOM 1931 C C . MET B 1 113 ? 4.883 -19.234 -3.777 1 86.25 113 MET B C 1
ATOM 1933 O O . MET B 1 113 ? 4.809 -18.031 -3.572 1 86.25 113 MET B O 1
ATOM 1937 N N . ASP B 1 114 ? 3.875 -20.078 -3.768 1 91.44 114 ASP B N 1
ATOM 1938 C CA . ASP B 1 114 ? 2.541 -19.531 -3.547 1 91.44 114 ASP B CA 1
ATOM 1939 C C . ASP B 1 114 ? 2.422 -18.906 -2.156 1 91.44 114 ASP B C 1
ATOM 1941 O O . ASP B 1 114 ? 1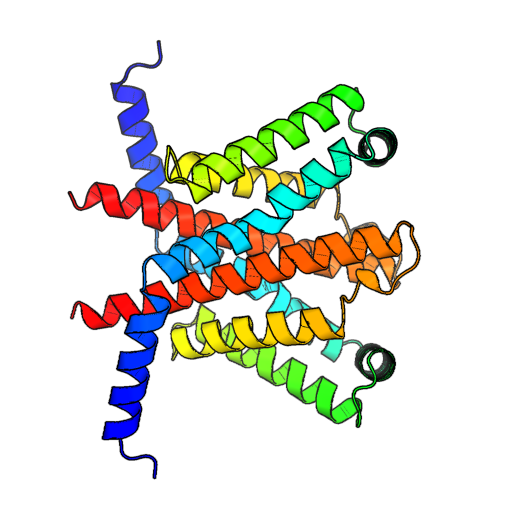.822 -17.844 -1.993 1 91.44 114 ASP B O 1
ATOM 1945 N N . ARG B 1 115 ? 2.91 -19.625 -1.156 1 93.56 115 ARG B N 1
ATOM 1946 C CA . ARG B 1 115 ? 2.869 -19.109 0.209 1 93.56 115 ARG B CA 1
ATOM 1947 C C . ARG B 1 115 ? 3.674 -17.812 0.333 1 93.56 115 ARG B C 1
ATOM 1949 O O . ARG B 1 115 ? 3.252 -16.875 1.012 1 93.56 115 ARG B O 1
ATOM 1956 N N . MET B 1 116 ? 4.797 -17.781 -0.328 1 91.5 116 MET B N 1
ATOM 1957 C CA . MET B 1 116 ? 5.637 -16.594 -0.303 1 91.5 116 MET B CA 1
ATOM 1958 C C . MET B 1 116 ? 4.902 -15.398 -0.91 1 91.5 116 MET B C 1
ATOM 1960 O O . MET B 1 116 ? 4.914 -14.305 -0.348 1 91.5 116 MET B O 1
ATOM 1964 N N . MET B 1 117 ? 4.301 -15.664 -1.996 1 91.88 117 MET B N 1
ATOM 1965 C CA . MET B 1 117 ? 3.557 -14.602 -2.666 1 91.88 117 MET B CA 1
ATOM 1966 C C . MET B 1 117 ? 2.393 -14.125 -1.804 1 91.88 117 MET B C 1
ATOM 1968 O O . MET B 1 117 ? 2.131 -12.93 -1.71 1 91.88 117 MET B O 1
ATOM 1972 N N . ALA B 1 118 ? 1.735 -15.086 -1.214 1 95 118 ALA B N 1
ATOM 1973 C CA . ALA B 1 118 ? 0.614 -14.742 -0.34 1 95 118 ALA B CA 1
ATOM 1974 C C . ALA B 1 118 ? 1.087 -13.953 0.878 1 95 118 ALA B C 1
ATOM 1976 O O . ALA B 1 118 ? 0.409 -13.031 1.326 1 95 118 ALA B O 1
ATOM 1977 N N . THR B 1 119 ? 2.176 -14.367 1.442 1 96.19 119 THR B N 1
ATOM 1978 C CA . THR B 1 119 ? 2.736 -13.656 2.588 1 96.19 119 THR B CA 1
ATOM 1979 C C . THR B 1 119 ? 3.068 -12.211 2.221 1 96.19 119 THR B C 1
ATOM 1981 O O . THR B 1 119 ? 2.717 -11.281 2.949 1 96.19 119 THR B O 1
ATOM 1984 N N . ASN B 1 120 ? 3.734 -12.016 1.122 1 95.69 120 ASN B N 1
ATOM 1985 C CA . ASN B 1 120 ? 4.074 -10.68 0.659 1 95.69 120 ASN B CA 1
ATOM 1986 C C . ASN B 1 120 ? 2.828 -9.812 0.472 1 95.69 120 ASN B C 1
ATOM 1988 O O . ASN B 1 120 ? 2.785 -8.672 0.925 1 95.69 120 ASN B O 1
ATOM 1992 N N . ALA B 1 121 ? 1.866 -10.391 -0.188 1 97.12 121 ALA B N 1
ATOM 1993 C CA . ALA B 1 121 ? 0.622 -9.664 -0.425 1 97.12 121 ALA B CA 1
ATOM 1994 C C . ALA B 1 121 ? -0.054 -9.289 0.892 1 97.12 121 ALA B C 1
ATOM 1996 O O . ALA B 1 121 ? -0.635 -8.203 1.014 1 97.12 121 ALA B O 1
ATOM 1997 N N . PHE B 1 122 ? -0.03 -10.25 1.858 1 98.19 122 PHE B N 1
ATOM 1998 C CA . PHE B 1 122 ? -0.617 -10 3.168 1 98.19 122 PHE B CA 1
ATOM 1999 C C . PHE B 1 122 ? -0.041 -8.727 3.783 1 98.19 122 PHE B C 1
ATOM 2001 O O . PHE B 1 122 ? -0.788 -7.84 4.195 1 98.19 122 PHE B O 1
ATOM 2008 N N . PHE B 1 123 ? 1.186 -8.586 3.781 1 98.38 123 PHE B N 1
ATOM 2009 C CA . PHE B 1 123 ? 1.838 -7.457 4.426 1 98.38 123 PHE B CA 1
ATOM 2010 C C . PHE B 1 123 ? 1.704 -6.199 3.576 1 98.38 123 PHE B C 1
ATOM 2012 O O . PHE B 1 123 ? 1.627 -5.09 4.109 1 98.38 123 PHE B O 1
ATOM 2019 N N . GLU B 1 124 ? 1.69 -6.34 2.271 1 98.38 124 GLU B N 1
ATOM 2020 C CA . GLU B 1 124 ? 1.39 -5.195 1.413 1 98.38 124 GLU B CA 1
ATOM 2021 C C . GLU B 1 124 ? 0.002 -4.637 1.708 1 98.38 124 GLU B C 1
ATOM 2023 O O . GLU B 1 124 ? -0.182 -3.418 1.767 1 98.38 124 GLU B O 1
ATOM 2028 N N . HIS B 1 125 ? -0.943 -5.551 1.922 1 98.75 125 HIS B N 1
ATOM 2029 C CA . HIS B 1 125 ? -2.293 -5.113 2.262 1 98.75 125 HIS B CA 1
ATOM 2030 C C . HIS B 1 125 ? -2.32 -4.402 3.611 1 98.75 125 HIS B C 1
ATOM 2032 O O . HIS B 1 125 ? -3.029 -3.41 3.781 1 98.75 125 HIS B O 1
ATOM 2038 N N . LEU B 1 126 ? -1.573 -4.941 4.527 1 98.69 126 LEU B N 1
ATOM 2039 C CA . LEU B 1 126 ? -1.446 -4.246 5.801 1 98.69 126 LEU B CA 1
ATOM 2040 C C . LEU B 1 126 ? -0.932 -2.824 5.594 1 98.69 126 LEU B C 1
ATOM 2042 O O . LEU B 1 126 ? -1.402 -1.888 6.246 1 98.69 126 LEU B O 1
ATOM 2046 N N . GLY B 1 127 ? 0.05 -2.746 4.762 1 98.88 127 GLY B N 1
ATOM 2047 C CA . GLY B 1 127 ? 0.6 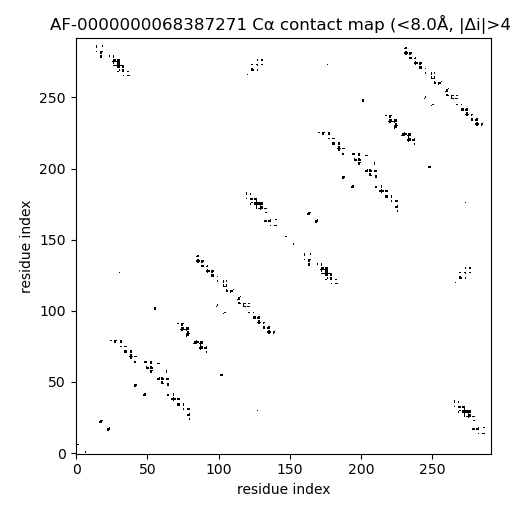-1.438 4.441 1 98.88 127 GLY B CA 1
ATOM 2048 C C . GLY B 1 127 ? -0.425 -0.489 3.85 1 98.88 127 GLY B C 1
ATOM 2049 O O . GLY B 1 127 ? -0.534 0.662 4.277 1 98.88 127 GLY B O 1
ATOM 2050 N N . LEU B 1 128 ? -1.154 -0.967 2.893 1 98.88 128 LEU B N 1
ATOM 2051 C CA . LEU B 1 128 ? -2.189 -0.144 2.277 1 98.88 128 LEU B CA 1
ATOM 2052 C C . LEU B 1 128 ? -3.23 0.282 3.307 1 98.88 128 LEU B C 1
ATOM 2054 O O . LEU B 1 128 ? -3.65 1.44 3.328 1 98.88 128 LEU B O 1
ATOM 2058 N N . ALA B 1 129 ? -3.648 -0.658 4.148 1 98.81 129 ALA B N 1
ATOM 2059 C CA . ALA B 1 129 ? -4.617 -0.34 5.191 1 98.81 129 ALA B CA 1
ATOM 2060 C C . ALA B 1 129 ? -4.098 0.77 6.102 1 98.81 129 ALA B C 1
ATOM 2062 O O . ALA B 1 129 ? -4.836 1.703 6.438 1 98.81 129 ALA B O 1
ATOM 2063 N N . GLY B 1 130 ? -2.881 0.627 6.516 1 98.75 130 GLY B N 1
ATOM 2064 C CA . GLY B 1 130 ? -2.279 1.67 7.332 1 98.75 130 GLY B CA 1
ATOM 2065 C C . GLY B 1 130 ? -2.248 3.021 6.645 1 98.75 130 GLY B C 1
ATOM 2066 O O . GLY B 1 130 ? -2.473 4.055 7.281 1 98.75 130 GLY B O 1
ATOM 2067 N N . ALA B 1 131 ? -1.939 2.998 5.391 1 98.81 131 ALA B N 1
ATOM 2068 C CA . ALA B 1 131 ? -1.895 4.242 4.621 1 98.81 131 ALA B CA 1
ATOM 2069 C C . ALA B 1 131 ? -3.258 4.926 4.605 1 98.81 131 ALA B C 1
ATOM 2071 O O . ALA B 1 131 ? -3.348 6.148 4.723 1 98.81 131 ALA B O 1
ATOM 2072 N N . PHE B 1 132 ? -4.305 4.172 4.449 1 98.81 132 PHE B N 1
ATOM 2073 C CA . PHE B 1 132 ? -5.645 4.75 4.441 1 98.81 132 PHE B CA 1
ATOM 2074 C C . PHE B 1 132 ? -5.988 5.344 5.801 1 98.81 132 PHE B C 1
ATOM 2076 O O . PHE B 1 132 ? -6.695 6.352 5.883 1 98.81 132 PHE B O 1
ATOM 2083 N N . VAL B 1 133 ? -5.547 4.754 6.863 1 98.62 133 VAL B N 1
ATOM 2084 C CA . VAL B 1 133 ? -5.75 5.324 8.188 1 98.62 133 VAL B CA 1
ATOM 2085 C C . VAL B 1 133 ? -5.051 6.68 8.281 1 98.62 133 VAL B C 1
ATOM 2087 O O . VAL B 1 133 ? -5.605 7.637 8.828 1 98.62 133 VAL B O 1
ATOM 2090 N N . ILE B 1 134 ? -3.865 6.758 7.742 1 97.94 134 ILE B N 1
ATOM 2091 C CA . ILE B 1 134 ? -3.121 8.016 7.738 1 97.94 134 ILE B CA 1
ATOM 2092 C C . ILE B 1 134 ? -3.898 9.07 6.961 1 97.94 134 ILE B C 1
ATOM 2094 O O . ILE B 1 134 ? -4.031 10.211 7.41 1 97.94 134 ILE B O 1
ATOM 2098 N N . VAL B 1 135 ? -4.426 8.68 5.844 1 98.06 135 VAL B N 1
ATOM 2099 C CA . VAL B 1 135 ? -5.203 9.602 5.023 1 98.06 135 VAL B CA 1
ATOM 2100 C C . VAL B 1 135 ? -6.438 10.062 5.797 1 98.06 135 VAL B C 1
ATOM 2102 O O . VAL B 1 135 ? -6.777 11.25 5.781 1 98.06 135 VAL B O 1
ATOM 2105 N N . ALA B 1 136 ? -7.105 9.109 6.43 1 97.75 136 ALA B N 1
ATOM 2106 C CA . ALA B 1 136 ? -8.281 9.469 7.227 1 97.75 136 ALA B CA 1
ATOM 2107 C C . ALA B 1 136 ? -7.918 10.453 8.328 1 97.75 136 ALA B C 1
ATOM 2109 O O . ALA B 1 136 ? -8.656 11.414 8.578 1 97.75 136 ALA B O 1
ATOM 2110 N N . ALA B 1 137 ? -6.836 10.203 8.984 1 96.12 137 ALA B N 1
ATOM 2111 C CA . ALA B 1 137 ? -6.391 11.07 10.07 1 96.12 137 ALA B CA 1
ATOM 2112 C C . ALA B 1 137 ? -6.133 12.492 9.57 1 96.12 137 ALA B C 1
ATOM 2114 O O . ALA B 1 137 ? -6.531 13.469 10.219 1 96.12 137 ALA B O 1
ATOM 2115 N N . ILE B 1 138 ? -5.453 12.578 8.453 1 94.44 138 ILE B N 1
ATOM 2116 C CA . ILE B 1 138 ? -5.18 13.883 7.867 1 94.44 138 ILE B CA 1
ATOM 2117 C C . ILE B 1 138 ? -6.492 14.617 7.605 1 94.44 138 ILE B C 1
ATOM 2119 O O . ILE B 1 138 ? -6.637 15.789 7.957 1 94.44 138 ILE B O 1
ATOM 2123 N N . ASP B 1 139 ? -7.371 13.93 7.016 1 94.06 139 ASP B N 1
ATOM 2124 C CA . ASP B 1 139 ? -8.641 14.547 6.625 1 94.06 139 ASP B CA 1
ATOM 2125 C C . ASP B 1 139 ? -9.43 15 7.852 1 94.06 139 ASP B C 1
ATOM 2127 O O . ASP B 1 139 ? -10.008 16.094 7.859 1 94.06 139 ASP B O 1
ATOM 2131 N N . LEU B 1 140 ? -9.477 14.18 8.859 1 92.25 140 LEU B N 1
ATOM 2132 C CA . LEU B 1 140 ? -10.25 14.453 10.062 1 92.25 140 LEU B CA 1
ATOM 2133 C C . LEU B 1 140 ? -9.617 15.57 10.883 1 92.25 140 LEU B C 1
ATOM 2135 O O . LEU B 1 140 ? -10.312 16.312 11.586 1 92.25 140 LEU B O 1
ATOM 2139 N N . THR B 1 141 ? -8.32 15.703 10.805 1 85.62 141 THR B N 1
ATOM 2140 C CA . THR B 1 141 ? -7.633 16.688 11.633 1 85.62 141 THR B CA 1
ATOM 2141 C C . THR B 1 141 ? -7.547 18.031 10.914 1 85.62 141 THR B C 1
ATOM 2143 O O . THR B 1 141 ? -7.27 19.062 11.531 1 85.62 141 THR B O 1
ATOM 2146 N N . LYS B 1 142 ? -7.637 18.109 9.555 1 75.75 142 LYS B N 1
ATOM 2147 C CA . LYS B 1 142 ? -7.75 19.375 8.852 1 75.75 142 LYS B CA 1
ATOM 2148 C C . LYS B 1 142 ? -8.992 20.156 9.297 1 75.75 142 LYS B C 1
ATOM 2150 O O . LYS B 1 142 ? -8.961 21.375 9.406 1 75.75 142 LYS B O 1
ATOM 2155 N N . GLY B 1 143 ? -10.078 19.484 9.391 1 54.28 143 GLY B N 1
ATOM 2156 C CA . GLY B 1 143 ? -11.336 20.109 9.773 1 54.28 143 GLY B CA 1
ATOM 2157 C C . GLY B 1 143 ? -11.352 20.562 11.227 1 54.28 143 GLY B C 1
ATOM 2158 O O . GLY B 1 143 ? -12.234 21.328 11.625 1 54.28 143 GLY B O 1
ATOM 2159 N N . THR B 1 144 ? -10.664 19.859 12.078 1 44.88 144 THR B N 1
ATOM 2160 C CA . THR B 1 144 ? -10.703 20.266 13.484 1 44.88 144 THR B CA 1
ATOM 2161 C C . THR B 1 144 ? -9.938 21.578 13.688 1 44.88 144 THR B C 1
ATOM 2163 O O . THR B 1 144 ? -10.117 22.25 14.703 1 44.88 144 THR B O 1
ATOM 2166 N N . GLY B 1 145 ? -9.008 21.969 12.797 1 38.97 145 GLY B N 1
ATOM 2167 C CA . GLY B 1 145 ? -8.328 23.25 12.961 1 38.97 145 GLY B CA 1
ATOM 2168 C C . GLY B 1 145 ? -9.141 24.422 12.445 1 38.97 145 GLY B C 1
ATOM 2169 O O . GLY B 1 145 ? -8.688 25.562 12.484 1 38.97 145 GLY B O 1
ATOM 2170 N N . LYS B 1 146 ? -10.273 24.203 11.711 1 38.47 146 LYS B N 1
ATOM 2171 C CA . LYS B 1 146 ? -11.023 25.438 11.484 1 38.47 146 LYS B CA 1
ATOM 2172 C C . LYS B 1 146 ? -11.844 25.812 12.711 1 38.47 146 LYS B C 1
ATOM 2174 O O . LYS B 1 146 ? -12.336 24.938 13.438 1 38.47 146 LYS B O 1
#

Secondary structure (DSSP, 8-state):
---HHHHHHHHHHHHHHHTSHHHHHHHHHHHHHHHHHHHHHHHHTHHHHHHHHHHTT-SSHHHHHHHHHHHHHHHHHHHHH-TTHHHHHHHHHHHHHHHHHHH--GGGSPSSHHHHHHHHHHHHHHHHHHHHHHHHHHHHHHTTT-/---HHHHHHHHHHHHHHHTSHHHHHHHHHHHHHHHHHHHHHHHHTHHHHHHHHHHTT-SSHHHHHHHHHHHHHHHHHHHHH-TTHHHHHHHHHHHHHHHHHHH--GGGSPSSHHHHHHHHHHHHHHHHHHHHHHHHHHHHHHTTT-

Radius of gyration: 19.95 Å; Cα contacts (8 Å, |Δi|>4): 352; chains: 2; bounding box: 64×51×40 Å

Solvent-accessible surface area (backbone atoms only — not comparable to full-atom values): 14372 Å² total; per-residue (Å²): 127,81,52,68,65,54,53,52,50,49,50,50,53,49,39,53,53,45,58,29,69,66,43,48,52,50,23,44,46,26,46,34,35,35,42,45,52,48,37,52,51,32,66,78,33,47,69,60,34,31,51,51,28,50,70,70,69,42,79,62,24,64,60,53,43,51,47,51,32,52,49,34,44,49,27,39,49,18,42,65,71,54,57,62,21,36,59,19,20,44,49,50,19,52,49,40,52,55,49,35,68,67,72,35,53,32,91,78,47,64,88,53,69,68,26,51,52,29,44,49,51,38,29,43,40,40,11,48,24,18,40,23,43,51,52,18,26,52,52,48,53,60,61,66,73,103,128,83,50,69,67,54,52,52,50,48,53,50,53,49,38,52,53,45,59,28,68,66,44,49,51,51,22,42,45,27,46,32,35,36,41,45,53,49,38,51,51,32,66,77,34,48,68,60,35,30,51,51,28,50,73,70,68,44,80,62,24,63,60,53,44,51,47,51,33,53,48,34,44,50,28,39,48,19,43,64,71,54,56,62,23,38,58,18,20,44,48,49,19,53,48,41,51,54,48,35,69,66,72,33,52,31,91,78,46,66,89,54,69,67,26,52,52,29,45,50,50,38,29,45,40,40,11,49,22,17,40,23,42,52,52,18,26,52,51,48,53,58,62,66,72,104

pLDDT: mean 92.64, std 11.61, range [38.12, 98.88]

Foldseek 3Di:
DPDPVVVVVVVVVVCCVCVDPVNVLVVLCVLLVCLQVVLVVCVVVVVVQLVLCVVLPNPPSNVVSVVSSCLSVVLSCCCNVVPVNLVSLQSLLVVLLVVLVRPLPLVPDDDDDVSVVSVVVSVVSVVSSVVSNVSSVVSVVVVVVD/DPDPVNVVVVVVVVCCVCVDPVNVLVVLCVLLVCLQVVLVVCVVVVVVQLVLCVVLPNPPSNVVSVVSSCLSVVLSCCCNVVPVNLVSLQSLLVVLLVVLVRRQPLVPDDDDDVSVVSVVVSVV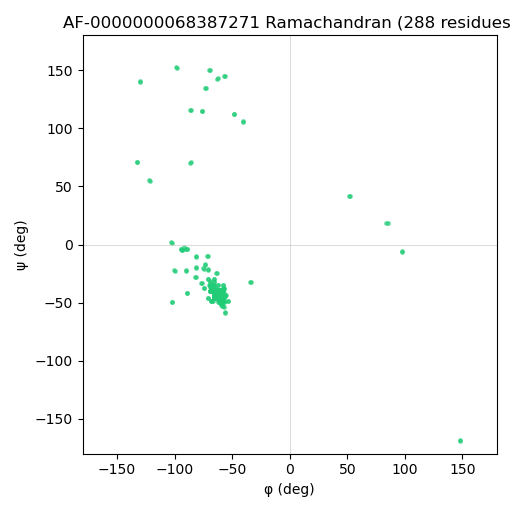SNVSSVVSNVSSVVSVVVVVVD

Sequence (292 aa):
MTDPSSTLRLRGLLAEIVAAPLTRTVALLALCSAYIQGPLTKIFDFPGAIAEMNHFGLQPAAAFAVFVIIFELTASAMVVTGVLRWVGALALSGFTLLATFIALRFWEMAPGMDRMMATNAFFEHLGLAGAFVIVAAIDLTKGTGKMTDPSSTLRLRGLLAEIVAAPLTRTVALLALCSAYIQGPLTKIFDFPGAIAEMNHFGLQPAAAFAVFVIIFELTASAMVVTGVLRWVGALALSGFTLLATFIALRFWEMAPGMDRMMATNAFFEHLGLAGAFVIVAAIDLTKGTGK

Nearest PDB structures (foldseek):
  6r2g-assembly1_A  TM=3.122E-01  e=8.086E+00  Human immunodeficiency virus 1
  5vju-assembly1_A  TM=2.790E-01  e=3.733E+00  synthetic construct
  6r2g-assembly1_A  TM=2.545E-01  e=6.423E+00  Human immunodeficiency virus 1
  8rf1-assembly1_B  TM=2.277E-01  e=7.823E+00  Bacillus subtilis

Organism: Agrobacterium fabrum (strain C58 / ATCC 33970) (NCBI:txid176299)

InterPro domains:
  IPR032808 DoxX family [PF07681] (29-103)